Protein AF-A0A662PN21-F1 (afdb_monomer_lite)

pLDDT: mean 79.1, std 18.15, range [32.0, 95.5]

Foldseek 3Di:
DDDPPPPDDDDPVVCVVVDWDEDDPVPDDQKFKWAFADWDFDQDPVRFTWIWTWTQGPNTIYTDIAGPVRVVVQVVQVVLQVDDPPDDSHGWMFIWGFDDDDPDPGTDIHGNYTDPPPPPPDPDDDDDDDDDDDDDDDDDDPPPPDADVLLVQVLVVQVVNQKDWPVRLVVSDPDPVSSVRSVVVCVVVQQKDWDDDPNTIMIGGDD

Radius of gyration: 24.44 Å; chains: 1; bounding box: 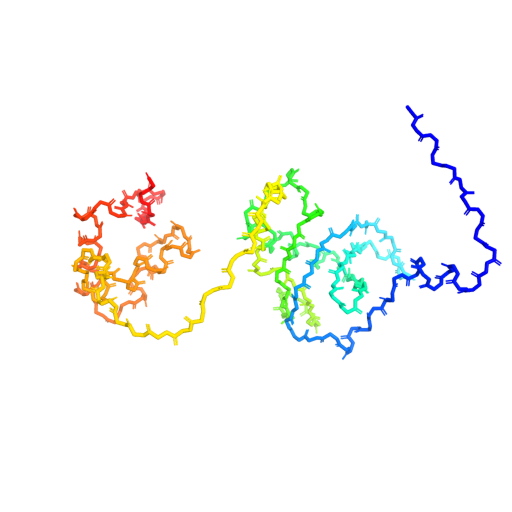59×57×60 Å

Structure (mmCIF, N/CA/C/O backbone):
data_AF-A0A662PN21-F1
#
_entry.id   AF-A0A662PN21-F1
#
loop_
_atom_site.group_PDB
_atom_site.id
_atom_site.type_symbol
_atom_site.label_atom_id
_atom_site.label_alt_id
_atom_site.label_comp_id
_atom_site.label_asym_id
_atom_site.label_entity_id
_atom_site.label_seq_id
_atom_site.pdbx_PDB_ins_code
_atom_site.Cartn_x
_atom_site.Cartn_y
_atom_site.Cartn_z
_atom_site.occupancy
_atom_site.B_iso_or_equiv
_atom_site.auth_seq_id
_atom_site.auth_comp_id
_atom_site.auth_asym_id
_atom_site.auth_atom_id
_atom_site.pdbx_PDB_model_num
ATOM 1 N N . MET A 1 1 ? 28.936 -19.028 -3.405 1.00 36.94 1 MET A N 1
ATOM 2 C CA . MET A 1 1 ? 28.898 -18.040 -4.501 1.00 36.94 1 MET A CA 1
ATOM 3 C C . MET A 1 1 ? 28.380 -18.766 -5.728 1.00 36.94 1 MET A C 1
ATOM 5 O O . MET A 1 1 ? 29.158 -19.467 -6.359 1.00 36.94 1 MET A O 1
ATOM 9 N N . SER A 1 2 ? 27.069 -18.716 -5.979 1.00 38.44 2 SER A N 1
ATOM 10 C CA . SER A 1 2 ? 26.501 -19.278 -7.210 1.00 38.44 2 SER A CA 1
ATOM 11 C C . SER A 1 2 ? 26.680 -18.257 -8.317 1.00 38.44 2 SER A C 1
ATOM 13 O O . SER A 1 2 ? 26.111 -17.171 -8.262 1.00 38.44 2 SER A O 1
ATOM 15 N N . SER A 1 3 ? 27.522 -18.596 -9.285 1.00 45.84 3 SER A N 1
ATOM 16 C CA . SER A 1 3 ? 27.617 -17.886 -10.550 1.00 45.84 3 SER A CA 1
ATOM 17 C C . SER A 1 3 ? 26.362 -18.218 -11.352 1.00 45.84 3 SER A C 1
ATOM 19 O O . SER A 1 3 ? 26.252 -19.322 -11.880 1.00 45.84 3 SER A O 1
ATOM 21 N N . GLU A 1 4 ? 25.400 -17.301 -11.413 1.00 52.38 4 GLU A N 1
ATOM 22 C CA . GLU A 1 4 ? 24.316 -17.399 -12.390 1.00 52.38 4 GLU A CA 1
ATOM 23 C C . GLU A 1 4 ? 2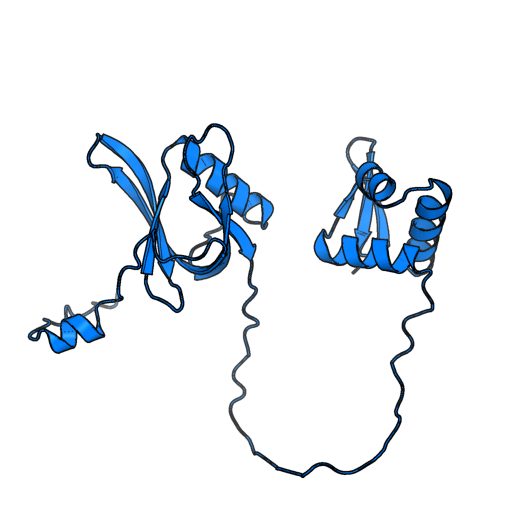4.926 -17.292 -13.790 1.00 52.38 4 GLU A C 1
ATOM 25 O O . GLU A 1 4 ? 25.437 -16.247 -14.206 1.00 52.38 4 GLU A O 1
ATOM 30 N N . GLU A 1 5 ? 24.939 -18.416 -14.502 1.00 53.41 5 GLU A N 1
ATOM 31 C CA . GLU A 1 5 ? 25.336 -18.477 -15.899 1.00 53.41 5 GLU A CA 1
ATOM 32 C C . GLU A 1 5 ? 24.438 -17.542 -16.712 1.00 53.41 5 GLU A C 1
ATOM 34 O O . GLU A 1 5 ? 23.216 -17.691 -16.765 1.00 53.41 5 GLU A O 1
ATOM 39 N N . SER A 1 6 ? 25.049 -16.561 -17.374 1.00 55.34 6 SER A N 1
ATOM 40 C CA . SER A 1 6 ? 24.354 -15.639 -18.269 1.00 55.34 6 SER A CA 1
ATOM 41 C C . SER A 1 6 ? 23.927 -16.407 -19.522 1.00 55.34 6 SER A C 1
ATOM 43 O O . SER A 1 6 ? 24.655 -16.489 -20.515 1.00 55.34 6 SER A O 1
ATOM 45 N N . LYS A 1 7 ? 22.741 -17.022 -19.465 1.00 66.38 7 LYS A N 1
ATOM 46 C CA . LYS A 1 7 ? 22.157 -17.769 -20.580 1.00 66.38 7 LYS A CA 1
ATOM 47 C C . LYS A 1 7 ? 21.897 -16.798 -21.732 1.00 66.38 7 LYS A C 1
ATOM 49 O O . LYS A 1 7 ? 21.072 -15.891 -21.642 1.00 66.38 7 LYS A O 1
ATOM 54 N N . LYS A 1 8 ? 22.657 -16.950 -22.816 1.00 67.12 8 LYS A N 1
ATOM 55 C CA . LYS A 1 8 ? 22.548 -16.102 -24.005 1.00 67.12 8 LYS A CA 1
ATOM 56 C C . LYS A 1 8 ? 21.211 -16.408 -24.685 1.00 67.12 8 LYS A C 1
ATOM 58 O O . LYS A 1 8 ? 21.044 -17.497 -25.217 1.00 67.12 8 LYS A O 1
ATOM 63 N N . VAL A 1 9 ? 20.264 -15.474 -24.632 1.00 62.47 9 VAL A N 1
ATOM 64 C CA . VAL A 1 9 ? 18.951 -15.618 -25.281 1.00 62.47 9 VAL A CA 1
ATOM 65 C C . VAL A 1 9 ? 19.121 -15.406 -26.787 1.00 62.47 9 VAL A C 1
ATOM 67 O O . VAL A 1 9 ? 19.695 -14.395 -27.199 1.00 62.47 9 VAL A O 1
ATOM 70 N N . VAL A 1 10 ? 18.679 -16.362 -27.610 1.00 68.38 10 VAL A N 1
ATOM 71 C CA . VAL A 1 10 ? 18.995 -16.404 -29.055 1.00 68.38 10 VAL A CA 1
ATOM 72 C C . VAL A 1 10 ? 17.759 -16.149 -29.920 1.00 68.38 10 VAL A C 1
ATOM 74 O O . VAL A 1 10 ? 17.898 -15.742 -31.075 1.00 68.38 10 VAL A O 1
ATOM 77 N N . SER A 1 11 ? 16.543 -16.314 -29.385 1.00 75.88 11 SER A N 1
ATOM 78 C CA . SER A 1 11 ? 15.313 -16.177 -30.177 1.00 75.88 11 SER A CA 1
ATOM 79 C C . SER A 1 11 ? 14.262 -15.231 -29.583 1.00 75.88 11 SER A C 1
ATOM 81 O O . SER A 1 11 ? 14.138 -15.049 -28.375 1.00 75.88 11 SER A O 1
ATOM 83 N N . LEU A 1 12 ? 13.428 -14.657 -30.461 1.00 72.38 12 LEU A N 1
ATOM 84 C CA . LEU A 1 12 ? 12.275 -13.834 -30.065 1.00 72.38 12 LEU A CA 1
ATOM 85 C C . LEU A 1 12 ? 11.204 -14.624 -29.296 1.00 72.38 12 LEU A C 1
ATOM 87 O O . LEU A 1 12 ? 10.399 -14.014 -28.599 1.00 72.38 12 LEU A O 1
ATOM 91 N N . LYS A 1 13 ? 11.161 -15.954 -29.445 1.00 70.62 13 LYS A N 1
ATOM 92 C CA . LYS A 1 13 ? 10.241 -16.818 -28.692 1.00 70.62 13 LYS A CA 1
ATOM 93 C C . LYS A 1 13 ? 10.693 -16.945 -27.240 1.00 70.62 13 LYS A C 1
ATOM 95 O O . LYS A 1 13 ? 9.909 -16.637 -26.357 1.00 70.62 13 LYS A O 1
ATOM 100 N N . GLU A 1 14 ? 11.975 -17.229 -27.017 1.00 69.12 14 GLU A N 1
ATOM 101 C CA . GLU A 1 14 ? 12.572 -17.244 -25.673 1.00 69.12 14 GLU A CA 1
ATOM 102 C C . GLU A 1 14 ? 12.434 -15.877 -24.984 1.00 69.12 14 GLU A C 1
ATOM 104 O O . GLU A 1 14 ? 12.093 -15.803 -23.811 1.00 69.12 14 GLU A O 1
ATOM 109 N N . LEU A 1 15 ? 12.607 -14.769 -25.717 1.00 68.94 15 LEU A N 1
ATOM 110 C CA . LEU A 1 15 ? 12.383 -13.425 -25.165 1.00 68.94 15 LEU A CA 1
ATOM 111 C C . LEU A 1 15 ? 10.920 -13.149 -24.796 1.00 68.94 15 LEU A C 1
ATOM 113 O O . LEU A 1 15 ? 10.674 -12.358 -23.891 1.00 68.94 15 LEU A O 1
ATOM 117 N N . LYS A 1 16 ? 9.952 -13.758 -25.490 1.00 63.50 16 LYS A N 1
ATOM 118 C CA . LYS A 1 16 ? 8.524 -13.649 -25.150 1.00 63.50 16 LYS A CA 1
ATOM 119 C C . LYS A 1 16 ? 8.137 -14.539 -23.975 1.00 63.50 16 LYS A C 1
ATOM 121 O O . LYS A 1 16 ? 7.254 -14.159 -23.223 1.00 63.50 16 LYS A O 1
ATOM 126 N N . GLU A 1 17 ? 8.787 -15.687 -23.831 1.00 62.19 17 GLU A N 1
ATOM 127 C CA . GLU A 1 17 ? 8.602 -16.591 -22.692 1.00 62.19 17 GLU A CA 1
ATOM 128 C C . GLU A 1 17 ? 9.234 -16.022 -21.412 1.00 62.19 17 GLU A C 1
ATOM 130 O O . GLU A 1 17 ? 8.677 -16.182 -20.334 1.00 62.19 17 GLU A O 1
ATOM 135 N N . ILE A 1 18 ? 10.352 -15.295 -21.528 1.00 65.38 18 ILE A N 1
ATOM 136 C CA . ILE A 1 18 ? 11.003 -14.588 -20.408 1.00 65.38 18 ILE A CA 1
ATOM 137 C C . ILE A 1 18 ? 10.341 -13.225 -20.135 1.00 65.38 18 ILE A C 1
ATOM 139 O O . ILE A 1 18 ? 10.349 -12.716 -19.014 1.00 65.38 18 ILE A O 1
ATOM 143 N N . GLY A 1 19 ? 9.818 -12.580 -21.176 1.00 61.59 19 GLY A N 1
ATOM 144 C CA . GLY A 1 19 ? 9.303 -11.220 -21.112 1.00 61.59 19 GLY A CA 1
ATOM 145 C C . GLY A 1 19 ? 7.938 -11.147 -20.443 1.00 61.59 19 GLY A C 1
ATOM 146 O O . GLY A 1 19 ? 6.920 -11.362 -21.094 1.00 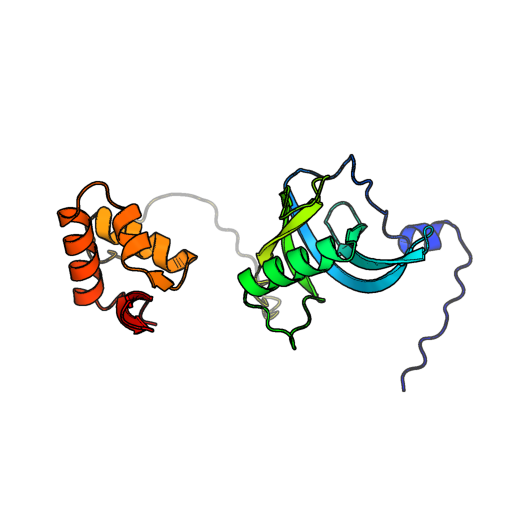61.59 19 GLY A O 1
ATOM 147 N N . VAL A 1 20 ? 7.901 -10.743 -19.173 1.00 67.88 20 VAL A N 1
ATOM 148 C CA . VAL A 1 20 ? 6.639 -10.433 -18.489 1.00 67.88 20 VAL A CA 1
ATOM 149 C C . VAL A 1 20 ? 6.012 -9.186 -19.134 1.00 67.88 20 VAL A C 1
ATOM 151 O O . VAL A 1 20 ? 6.663 -8.133 -19.188 1.00 67.88 20 VAL A O 1
ATOM 154 N N . PRO A 1 21 ? 4.768 -9.260 -19.647 1.00 73.31 21 PRO A N 1
ATOM 155 C CA . PRO A 1 21 ? 4.127 -8.117 -20.280 1.00 73.31 21 PRO A CA 1
ATOM 156 C C . PRO A 1 21 ? 3.942 -6.992 -19.260 1.00 73.31 21 PRO A C 1
ATOM 158 O O . PRO A 1 21 ? 3.385 -7.193 -18.184 1.00 73.31 21 PRO A O 1
ATOM 161 N N . VAL A 1 22 ? 4.408 -5.788 -19.599 1.00 79.69 22 VAL A N 1
ATOM 162 C CA . VAL A 1 22 ? 4.186 -4.602 -18.766 1.00 79.69 22 VAL A CA 1
ATOM 163 C C . VAL A 1 22 ? 2.783 -4.071 -19.037 1.00 79.69 22 VAL A C 1
ATOM 165 O O . VAL A 1 22 ? 2.471 -3.657 -20.156 1.00 79.69 22 VAL A O 1
ATOM 168 N N . VAL A 1 23 ? 1.943 -4.065 -18.007 1.00 81.38 23 VAL A N 1
ATOM 169 C CA . VAL A 1 23 ? 0.550 -3.629 -18.104 1.00 81.38 23 VAL A CA 1
ATOM 170 C C . VAL A 1 23 ? 0.488 -2.106 -18.156 1.00 81.38 23 VAL A C 1
ATOM 172 O O . VAL A 1 23 ? 1.116 -1.398 -17.362 1.00 81.38 23 VAL A O 1
ATOM 175 N N . SER A 1 24 ? -0.298 -1.578 -19.097 1.00 77.25 24 SER A N 1
ATOM 176 C CA . SER A 1 24 ? -0.557 -0.143 -19.163 1.00 77.25 24 SER A CA 1
ATOM 177 C C . SER A 1 24 ? -1.401 0.305 -17.973 1.00 77.25 24 SER A C 1
ATOM 179 O O . SER A 1 24 ? -2.390 -0.315 -17.598 1.00 77.25 24 SER A O 1
ATOM 181 N N . VAL A 1 25 ? -1.090 1.481 -17.438 1.00 74.00 25 VAL A N 1
ATOM 182 C CA . VAL A 1 25 ? -1.856 2.098 -16.347 1.00 74.00 25 VAL A CA 1
ATOM 183 C C . VAL A 1 25 ? -3.328 2.346 -16.727 1.00 74.00 25 VAL A C 1
ATOM 185 O O . VAL A 1 25 ? -4.180 2.457 -15.853 1.00 74.00 25 VAL A O 1
ATOM 188 N N . SER A 1 26 ? -3.639 2.452 -18.023 1.00 73.81 26 SER A N 1
ATOM 189 C CA . SER A 1 26 ? -5.004 2.659 -18.529 1.00 73.81 26 SER A CA 1
ATOM 190 C C . SER A 1 26 ? -5.876 1.405 -18.509 1.00 73.81 26 SER A C 1
ATOM 192 O O . SER A 1 26 ? -7.092 1.532 -18.584 1.00 73.81 26 SER A O 1
ATOM 194 N N . THR A 1 27 ? -5.265 0.222 -18.468 1.00 78.31 27 THR A N 1
ATOM 195 C CA . THR A 1 27 ? -5.963 -1.072 -18.495 1.00 78.31 27 THR A CA 1
ATOM 196 C C . THR A 1 27 ? -6.083 -1.693 -17.109 1.00 78.31 27 THR A C 1
ATOM 198 O O . THR A 1 27 ? -6.692 -2.743 -16.975 1.00 78.31 27 THR A O 1
ATOM 201 N N . LEU A 1 28 ? -5.484 -1.068 -16.091 1.00 82.75 28 LEU A N 1
ATOM 202 C CA . LEU A 1 28 ? -5.605 -1.504 -14.707 1.00 82.75 28 LEU A CA 1
ATOM 203 C C . LEU A 1 28 ? -6.917 -1.023 -14.106 1.00 82.75 28 LEU A C 1
ATOM 205 O O . LEU A 1 28 ? -7.247 0.168 -14.172 1.00 82.75 28 LEU A O 1
ATOM 209 N N . ASP A 1 29 ? -7.597 -1.949 -13.447 1.00 86.44 29 ASP A N 1
ATOM 210 C CA . ASP A 1 29 ? -8.776 -1.669 -12.648 1.00 86.44 29 ASP A CA 1
ATOM 211 C C . ASP A 1 29 ? -8.464 -0.687 -11.510 1.00 86.44 29 ASP A C 1
ATOM 213 O O . ASP A 1 29 ? -7.319 -0.502 -11.073 1.00 86.44 29 ASP A O 1
ATOM 217 N N . SER A 1 30 ? -9.506 -0.033 -10.994 1.00 89.94 30 SER A N 1
ATOM 218 C CA . SER A 1 30 ? -9.378 0.839 -9.821 1.00 89.94 30 SER A CA 1
ATOM 219 C C . SER A 1 30 ? -8.885 0.085 -8.588 1.00 89.94 30 SER A C 1
ATOM 221 O O . SER A 1 30 ? -8.288 0.698 -7.703 1.00 89.94 30 SER A O 1
ATOM 223 N N . GLU A 1 31 ? -9.118 -1.225 -8.537 1.00 93.94 31 GLU A N 1
ATOM 224 C CA . GLU A 1 31 ? -8.609 -2.132 -7.518 1.00 93.94 31 GLU A CA 1
ATOM 225 C C . GLU A 1 31 ? -8.019 -3.373 -8.179 1.00 93.94 31 GLU A C 1
ATOM 227 O O . GLU A 1 31 ? -8.612 -3.894 -9.114 1.00 93.94 31 GLU A O 1
ATOM 232 N N . PHE A 1 32 ? -6.879 -3.855 -7.693 1.00 93.44 32 PHE A N 1
ATOM 233 C CA . PHE A 1 32 ? -6.294 -5.113 -8.157 1.00 93.44 32 PHE A CA 1
ATOM 234 C C . PHE A 1 32 ? -5.458 -5.761 -7.054 1.00 93.44 32 PHE A C 1
ATOM 236 O O . PHE A 1 32 ? -5.076 -5.097 -6.093 1.00 93.44 32 PHE A O 1
ATOM 243 N N . TYR A 1 33 ? -5.154 -7.046 -7.201 1.00 94.19 33 TYR A N 1
ATOM 244 C CA . TYR A 1 33 ? -4.227 -7.760 -6.327 1.00 94.19 33 TYR A CA 1
ATOM 245 C C . TYR A 1 33 ? -2.868 -7.880 -7.004 1.00 94.19 33 TYR A C 1
ATOM 247 O O . TYR A 1 33 ? -2.796 -8.129 -8.210 1.00 94.19 33 TYR A O 1
ATOM 255 N N . GLY A 1 34 ? -1.799 -7.672 -6.244 1.00 94.06 34 GLY A N 1
ATOM 256 C CA . GLY A 1 34 ? -0.461 -7.823 -6.789 1.00 94.06 34 GLY A CA 1
ATOM 257 C C . GLY A 1 34 ? 0.641 -7.835 -5.748 1.00 94.06 34 GLY A C 1
ATOM 258 O O . GLY A 1 34 ? 0.528 -7.210 -4.687 1.00 94.06 34 GLY A O 1
ATOM 259 N N . THR A 1 35 ? 1.714 -8.526 -6.102 1.00 94.38 35 THR A N 1
ATOM 260 C CA . THR A 1 35 ? 2.875 -8.803 -5.258 1.00 94.38 35 THR A CA 1
ATOM 261 C C . THR A 1 35 ? 3.996 -7.839 -5.592 1.00 94.38 35 THR A C 1
ATOM 263 O O . THR A 1 35 ? 4.311 -7.630 -6.765 1.00 94.38 35 THR A O 1
ATOM 266 N N . ILE A 1 36 ? 4.607 -7.217 -4.585 1.00 94.69 36 ILE A N 1
ATOM 267 C CA . ILE A 1 36 ? 5.769 -6.354 -4.825 1.00 94.69 36 ILE A CA 1
ATOM 268 C C . ILE A 1 36 ? 6.975 -7.243 -5.106 1.00 94.69 36 ILE A C 1
ATOM 270 O O . ILE A 1 36 ? 7.456 -7.929 -4.213 1.00 94.69 36 ILE A O 1
ATOM 274 N N . THR A 1 37 ? 7.492 -7.207 -6.329 1.00 92.88 37 THR A N 1
ATOM 275 C CA . THR A 1 37 ? 8.648 -8.025 -6.727 1.00 92.88 37 THR A CA 1
ATOM 276 C C . THR A 1 37 ? 9.968 -7.282 -6.596 1.00 92.88 37 THR A C 1
ATOM 278 O O . THR A 1 37 ? 11.002 -7.898 -6.368 1.00 92.88 37 THR A O 1
ATOM 281 N N . ASP A 1 38 ? 9.949 -5.955 -6.727 1.00 93.25 38 ASP A N 1
ATOM 282 C CA . ASP A 1 38 ? 11.153 -5.127 -6.663 1.00 93.25 38 ASP A CA 1
ATOM 283 C C . ASP A 1 38 ? 10.811 -3.667 -6.337 1.00 93.25 38 ASP A C 1
ATOM 285 O O . ASP A 1 38 ? 9.731 -3.155 -6.666 1.00 93.25 38 ASP A O 1
ATOM 289 N N . MET A 1 39 ? 11.758 -2.976 -5.707 1.00 93.81 39 MET A N 1
ATOM 290 C CA . MET A 1 39 ? 11.661 -1.572 -5.330 1.00 93.81 39 MET A CA 1
ATOM 291 C C . MET A 1 39 ? 12.997 -0.867 -5.550 1.00 93.81 39 MET A C 1
ATOM 293 O O . MET A 1 39 ? 13.967 -1.092 -4.833 1.00 93.81 39 MET A O 1
ATOM 297 N N . GLU A 1 40 ? 13.026 0.075 -6.490 1.00 93.81 40 GLU A N 1
ATOM 298 C CA . GLU A 1 40 ? 14.249 0.785 -6.862 1.00 93.81 40 GLU A CA 1
ATOM 299 C C . GLU A 1 40 ? 14.077 2.301 -6.721 1.00 93.81 40 GLU A C 1
ATOM 301 O O . GLU A 1 40 ? 13.151 2.907 -7.272 1.00 93.81 40 GLU A O 1
ATOM 306 N N . VAL A 1 41 ? 15.009 2.956 -6.026 1.00 92.94 41 VAL A N 1
ATOM 307 C CA . VAL A 1 41 ? 15.108 4.420 -6.031 1.00 92.94 41 VAL A CA 1
ATOM 308 C C . VAL A 1 41 ? 16.089 4.849 -7.109 1.00 92.94 41 VAL A C 1
ATOM 310 O O . VAL A 1 41 ? 17.293 4.652 -6.981 1.00 92.94 41 VAL A O 1
ATOM 313 N N . ARG A 1 42 ? 15.584 5.538 -8.132 1.00 92.38 42 ARG A N 1
ATOM 314 C CA . ARG A 1 42 ? 16.408 6.087 -9.217 1.00 92.38 42 ARG A CA 1
ATOM 315 C C . ARG A 1 42 ? 16.016 7.515 -9.557 1.00 92.38 42 ARG A C 1
ATOM 317 O O . ARG A 1 42 ? 14.969 8.027 -9.147 1.00 92.38 42 ARG A O 1
ATOM 324 N N . VAL A 1 43 ? 16.884 8.181 -10.303 1.00 89.50 43 VAL A N 1
ATOM 325 C CA . VAL A 1 43 ? 16.615 9.518 -10.830 1.00 89.50 43 VAL A CA 1
ATOM 326 C C . VAL A 1 43 ? 15.756 9.373 -12.081 1.00 89.50 43 VAL A C 1
ATOM 328 O O . VAL A 1 43 ? 16.072 8.600 -12.983 1.00 89.50 43 VAL A O 1
ATOM 331 N N . ASP A 1 44 ? 14.626 10.072 -12.119 1.00 87.25 44 ASP A N 1
ATOM 332 C CA . ASP A 1 44 ? 13.775 10.089 -13.299 1.00 87.25 44 ASP A CA 1
ATOM 333 C C . ASP A 1 44 ? 14.385 10.934 -14.431 1.00 87.25 44 ASP A C 1
ATOM 335 O O . ASP A 1 44 ? 15.358 11.664 -14.255 1.00 87.25 44 ASP A O 1
ATOM 339 N N . LYS A 1 45 ? 13.759 10.891 -15.610 1.00 85.25 45 LYS A N 1
ATOM 340 C CA . LYS A 1 45 ? 14.183 11.680 -16.779 1.00 85.25 45 LYS A CA 1
ATOM 341 C C . LYS A 1 45 ? 14.174 13.207 -16.578 1.00 85.25 45 LYS A C 1
ATOM 343 O O . LYS A 1 45 ? 14.631 13.928 -17.454 1.00 85.25 45 LYS A O 1
ATOM 348 N N . TYR A 1 46 ? 13.614 13.695 -15.473 1.00 86.12 46 TYR A N 1
ATOM 349 C CA . TYR A 1 46 ? 13.530 15.108 -15.112 1.00 86.12 46 TYR A CA 1
ATOM 350 C C . TYR A 1 46 ? 14.463 15.466 -13.941 1.00 86.12 46 TYR A C 1
ATOM 352 O O . TYR A 1 46 ? 14.349 16.559 -13.392 1.00 86.12 46 TYR A O 1
ATOM 360 N N . GLY A 1 47 ? 15.360 14.561 -13.530 1.00 88.81 47 GLY A N 1
ATOM 361 C CA . GLY A 1 47 ? 16.308 14.801 -12.439 1.00 88.81 47 GLY A CA 1
ATOM 362 C C . GLY A 1 47 ? 15.736 14.594 -11.032 1.00 88.81 47 GLY A C 1
ATOM 363 O O . GLY A 1 47 ? 16.426 14.851 -10.047 1.00 88.81 47 GLY A O 1
ATOM 364 N N . ASN A 1 48 ? 14.498 14.112 -10.893 1.00 87.31 48 ASN A N 1
ATOM 365 C CA . ASN A 1 48 ? 13.884 13.896 -9.585 1.00 87.31 48 ASN A CA 1
ATOM 366 C C . ASN A 1 48 ? 14.160 12.482 -9.080 1.00 87.31 48 ASN A C 1
ATOM 368 O O . ASN A 1 48 ? 13.881 11.503 -9.773 1.00 87.31 48 ASN A O 1
ATOM 372 N N . ARG A 1 49 ? 14.610 12.360 -7.826 1.00 91.12 49 ARG A N 1
ATOM 373 C CA . ARG A 1 49 ? 14.632 11.065 -7.133 1.00 91.12 49 ARG A CA 1
ATOM 374 C C . ARG A 1 49 ? 13.201 10.561 -6.958 1.00 91.12 49 ARG A C 1
ATOM 376 O O . ARG A 1 49 ? 12.357 11.249 -6.375 1.00 91.12 49 ARG A O 1
ATOM 383 N N . ALA A 1 50 ? 12.942 9.368 -7.474 1.00 93.06 50 ALA A N 1
ATOM 384 C CA . ALA A 1 50 ? 11.652 8.708 -7.403 1.00 93.06 50 ALA A CA 1
ATOM 385 C C . ALA A 1 50 ? 11.845 7.223 -7.098 1.00 93.06 50 ALA A C 1
ATOM 387 O O . ALA A 1 50 ? 12.818 6.606 -7.529 1.00 93.06 50 ALA A O 1
ATOM 388 N N . LEU A 1 51 ? 10.892 6.669 -6.362 1.00 94.69 51 LEU A N 1
ATOM 389 C CA . LEU A 1 51 ? 10.790 5.242 -6.115 1.00 94.69 51 LEU A CA 1
ATOM 390 C C . LEU A 1 51 ? 9.993 4.610 -7.254 1.00 94.69 51 LEU A C 1
ATOM 392 O O . LEU A 1 51 ? 8.954 5.138 -7.659 1.00 94.69 51 LEU A O 1
ATOM 396 N N . PHE A 1 52 ? 10.484 3.496 -7.766 1.00 94.19 52 PHE A N 1
ATOM 397 C CA . PHE A 1 52 ? 9.817 2.663 -8.748 1.00 94.19 52 PHE A CA 1
ATOM 398 C C . PHE A 1 52 ? 9.525 1.330 -8.080 1.00 94.19 52 PHE A C 1
ATOM 400 O O . PHE A 1 52 ? 10.444 0.620 -7.692 1.00 94.19 52 PHE A O 1
ATOM 407 N N . VAL A 1 53 ? 8.243 1.030 -7.927 1.00 95.50 53 VAL A N 1
ATOM 408 C CA . VAL A 1 53 ? 7.756 -0.221 -7.353 1.00 95.50 53 VAL A CA 1
ATOM 409 C C . VAL A 1 53 ? 7.301 -1.096 -8.508 1.00 95.50 53 VAL A C 1
ATOM 411 O O . VAL A 1 53 ? 6.499 -0.651 -9.338 1.00 95.50 53 VAL A O 1
ATOM 414 N N . ARG A 1 54 ? 7.841 -2.307 -8.589 1.00 94.44 54 ARG A N 1
ATOM 415 C CA . ARG A 1 54 ? 7.401 -3.334 -9.528 1.00 94.44 54 ARG A CA 1
ATOM 416 C C . ARG A 1 54 ? 6.415 -4.242 -8.816 1.00 94.44 54 ARG A C 1
ATOM 418 O O . ARG A 1 54 ? 6.706 -4.746 -7.736 1.00 94.44 54 ARG A O 1
ATOM 425 N N . ILE A 1 55 ? 5.243 -4.389 -9.412 1.00 94.69 55 ILE A N 1
ATOM 426 C CA . ILE A 1 55 ? 4.123 -5.124 -8.845 1.00 94.69 55 ILE A CA 1
ATOM 427 C C . ILE A 1 55 ? 3.708 -6.161 -9.874 1.00 94.69 55 ILE A C 1
ATOM 429 O O . ILE A 1 55 ? 3.295 -5.809 -10.979 1.00 94.69 55 ILE A O 1
ATOM 433 N N . GLU A 1 56 ? 3.852 -7.428 -9.536 1.00 92.94 56 GLU A N 1
ATOM 434 C CA . GLU A 1 56 ? 3.363 -8.524 -10.356 1.00 92.94 56 GLU A CA 1
ATOM 435 C C . GLU A 1 56 ? 1.871 -8.727 -10.106 1.00 92.94 56 GLU A C 1
ATOM 437 O O . GLU A 1 56 ? 1.399 -8.674 -8.973 1.00 92.94 56 GLU A O 1
ATOM 442 N N . THR A 1 57 ? 1.112 -8.884 -11.184 1.00 91.00 57 THR A N 1
ATOM 443 C CA . THR A 1 57 ? -0.337 -9.100 -11.158 1.00 91.00 57 THR A CA 1
ATOM 444 C C . THR A 1 57 ? -0.677 -10.244 -12.104 1.00 91.00 57 THR A C 1
ATOM 446 O O . THR A 1 57 ? 0.117 -10.581 -12.982 1.00 91.00 57 THR A O 1
ATOM 449 N N . THR A 1 58 ? -1.894 -10.780 -12.014 1.00 86.06 58 THR A N 1
ATOM 450 C CA . THR A 1 58 ? -2.392 -11.809 -12.948 1.00 86.06 58 THR A CA 1
ATOM 451 C C . THR A 1 58 ? -2.356 -11.369 -14.415 1.00 86.06 58 THR A C 1
ATOM 453 O O . THR A 1 58 ? -2.233 -12.196 -15.312 1.00 86.06 58 THR A O 1
ATOM 456 N N . ASN A 1 59 ? -2.432 -10.060 -14.665 1.00 84.06 59 ASN A N 1
ATOM 457 C CA . ASN A 1 59 ? -2.431 -9.479 -16.006 1.00 84.06 59 ASN A CA 1
ATOM 458 C C . ASN A 1 59 ? -1.024 -9.103 -16.505 1.00 84.06 59 ASN A C 1
ATOM 460 O O . ASN A 1 59 ? -0.883 -8.662 -17.647 1.00 84.06 59 ASN A O 1
ATOM 464 N N . GLY A 1 60 ? 0.007 -9.247 -15.664 1.00 86.44 60 GLY A N 1
ATOM 465 C CA . GLY A 1 60 ? 1.394 -8.896 -15.965 1.00 86.44 60 GLY A CA 1
ATOM 466 C C . GLY A 1 60 ? 2.011 -7.923 -14.959 1.00 86.44 60 GLY A C 1
ATOM 467 O O . GLY A 1 60 ? 1.510 -7.716 -13.852 1.00 86.44 60 GLY A O 1
ATOM 468 N N . LEU A 1 61 ? 3.118 -7.299 -15.355 1.00 90.38 61 LEU A N 1
ATOM 469 C CA . LEU A 1 61 ? 3.914 -6.438 -14.487 1.00 90.38 61 LEU A CA 1
ATOM 470 C C . LEU A 1 61 ? 3.426 -4.987 -14.529 1.00 90.38 61 LEU A C 1
ATOM 472 O O . LEU A 1 61 ? 3.393 -4.345 -15.579 1.00 90.38 61 LEU A O 1
ATOM 476 N N . VAL A 1 62 ? 3.141 -4.424 -13.365 1.00 92.19 62 VAL A N 1
ATOM 477 C CA . VAL A 1 62 ? 2.831 -3.009 -13.178 1.00 92.19 62 VAL A CA 1
ATOM 478 C C . VAL A 1 62 ? 4.049 -2.313 -12.588 1.00 92.19 62 VAL A C 1
ATOM 480 O O . VAL A 1 62 ? 4.561 -2.704 -11.545 1.00 92.19 62 VAL A O 1
ATOM 483 N N . VAL A 1 63 ? 4.506 -1.234 -13.225 1.00 92.31 63 VAL A N 1
ATOM 484 C CA . VAL A 1 63 ? 5.580 -0.396 -12.671 1.00 92.31 63 VAL A CA 1
ATOM 485 C C . VAL A 1 63 ? 5.001 0.931 -12.212 1.00 92.31 63 VAL A C 1
ATOM 487 O O . VAL A 1 63 ? 4.597 1.774 -13.021 1.00 92.31 63 VAL A O 1
ATOM 490 N N . GLN A 1 64 ? 4.994 1.146 -10.901 1.00 92.19 64 GLN A N 1
ATOM 491 C CA . GLN A 1 64 ? 4.453 2.349 -10.296 1.00 92.19 64 GLN A CA 1
ATOM 492 C C . GLN A 1 64 ? 5.553 3.283 -9.803 1.00 92.19 64 GLN A C 1
ATOM 494 O O . GLN A 1 64 ? 6.415 2.927 -9.009 1.00 92.19 64 GLN A O 1
ATOM 499 N N . LYS A 1 65 ? 5.498 4.530 -10.271 1.00 92.50 65 LYS A N 1
ATOM 500 C CA . LYS A 1 65 ? 6.425 5.588 -9.866 1.00 92.50 65 LYS A CA 1
ATOM 501 C C . LYS A 1 65 ? 5.841 6.423 -8.729 1.00 92.50 65 LYS A C 1
ATOM 503 O O . LYS A 1 65 ? 4.777 7.023 -8.902 1.00 92.50 65 LYS A O 1
ATOM 508 N N . PHE A 1 66 ? 6.598 6.602 -7.655 1.00 91.38 66 PHE A N 1
ATOM 509 C CA . PHE A 1 66 ? 6.310 7.524 -6.560 1.00 91.38 66 PHE A CA 1
ATOM 510 C C . PHE A 1 66 ? 7.360 8.640 -6.501 1.00 91.38 66 PHE A C 1
ATOM 512 O O . PHE A 1 66 ? 8.561 8.396 -6.424 1.00 91.38 66 PHE A O 1
ATOM 519 N N . THR A 1 67 ? 6.911 9.896 -6.559 1.00 90.06 67 THR A N 1
ATOM 520 C CA . THR A 1 67 ? 7.770 11.073 -6.319 1.00 90.06 67 THR A CA 1
ATOM 521 C C . THR A 1 67 ? 8.051 11.230 -4.824 1.00 90.06 67 THR A C 1
ATOM 523 O O . THR A 1 67 ? 7.476 10.506 -4.025 1.00 90.06 67 THR A O 1
ATOM 526 N N . LYS A 1 68 ? 8.868 12.203 -4.403 1.00 88.62 68 LYS A N 1
ATOM 527 C CA . LYS A 1 68 ? 9.194 12.428 -2.979 1.00 88.62 68 LYS A CA 1
ATOM 528 C C . LYS A 1 68 ? 7.969 12.439 -2.045 1.00 88.62 68 LYS A C 1
ATOM 530 O O . LYS A 1 68 ? 7.958 11.731 -1.048 1.00 88.62 68 LYS A O 1
ATOM 535 N N . THR A 1 69 ? 6.920 13.192 -2.384 1.00 87.25 69 THR A N 1
ATOM 536 C CA . THR A 1 69 ? 5.652 13.186 -1.625 1.00 87.25 69 THR A CA 1
ATOM 537 C C . THR A 1 69 ? 4.914 11.853 -1.761 1.00 87.25 69 THR A C 1
ATOM 539 O O . THR A 1 69 ? 4.305 11.385 -0.810 1.00 87.25 69 THR A O 1
ATOM 542 N N . GLY A 1 70 ? 5.010 11.229 -2.937 1.00 89.69 70 GLY A N 1
ATOM 543 C CA . GLY A 1 70 ? 4.533 9.876 -3.218 1.00 89.69 70 GLY A CA 1
ATOM 544 C C . GLY A 1 70 ? 5.068 8.823 -2.258 1.00 89.69 70 GLY A C 1
ATOM 545 O O . GLY A 1 70 ? 4.294 8.050 -1.710 1.00 89.69 70 GLY A O 1
ATOM 546 N N . ILE A 1 71 ? 6.384 8.831 -2.059 1.00 92.00 71 ILE A N 1
ATOM 547 C CA . ILE A 1 71 ? 7.111 7.868 -1.229 1.00 92.00 71 ILE A CA 1
ATOM 548 C C . ILE A 1 71 ? 6.617 7.942 0.212 1.00 92.00 71 ILE A C 1
ATOM 550 O O . ILE A 1 71 ? 6.333 6.916 0.811 1.00 92.00 71 ILE A O 1
ATOM 554 N N . TRP A 1 72 ? 6.451 9.154 0.740 1.00 91.25 72 TRP A N 1
ATOM 555 C CA . TRP A 1 72 ? 5.968 9.355 2.103 1.00 91.25 72 TRP A CA 1
ATOM 556 C C . TRP A 1 72 ? 4.560 8.787 2.326 1.00 91.25 72 TRP A C 1
ATOM 558 O O . TRP A 1 72 ? 4.303 8.120 3.321 1.00 91.25 72 TRP A O 1
ATOM 568 N N . GLU A 1 73 ? 3.640 9.021 1.388 1.00 93.06 73 GLU A N 1
ATOM 569 C CA . GLU A 1 73 ? 2.278 8.479 1.483 1.00 93.06 73 GLU A CA 1
ATOM 570 C C . GLU A 1 73 ? 2.235 6.961 1.270 1.00 93.06 73 GLU A C 1
ATOM 572 O O . GLU A 1 73 ? 1.384 6.289 1.848 1.00 93.06 73 GLU A O 1
ATOM 577 N N . PHE A 1 74 ? 3.148 6.425 0.456 1.00 93.81 74 PHE A N 1
ATOM 578 C CA . PHE A 1 74 ? 3.302 4.987 0.252 1.00 93.81 74 PHE A CA 1
ATOM 579 C C . PHE A 1 74 ? 3.827 4.297 1.515 1.00 93.81 74 PHE A C 1
ATOM 581 O O . PHE A 1 74 ? 3.225 3.330 1.966 1.00 93.81 74 PHE A O 1
ATOM 588 N N . MET A 1 75 ? 4.862 4.856 2.146 1.00 94.56 75 MET A N 1
ATOM 589 C CA . MET A 1 75 ? 5.386 4.395 3.435 1.00 94.56 75 MET A CA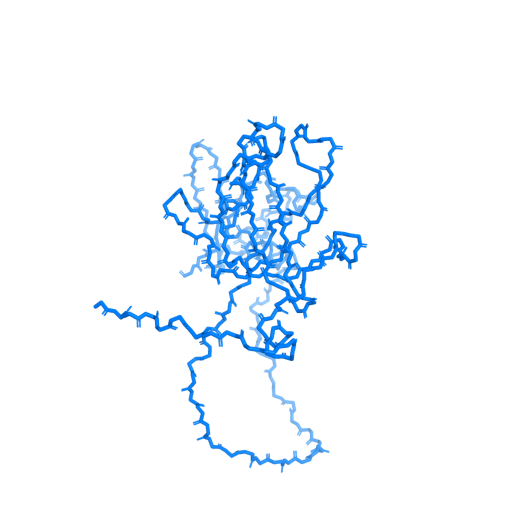 1
ATOM 590 C C . MET A 1 75 ? 4.288 4.377 4.505 1.00 94.56 75 MET A C 1
ATOM 592 O O . MET A 1 75 ? 4.050 3.348 5.122 1.00 94.56 75 MET A O 1
ATOM 596 N N . LYS A 1 76 ? 3.515 5.464 4.635 1.00 93.88 76 LYS A N 1
ATOM 597 C CA . LYS A 1 76 ? 2.362 5.508 5.550 1.00 93.88 76 LYS A CA 1
ATOM 598 C C . LYS A 1 76 ? 1.294 4.460 5.255 1.00 93.88 76 LYS A C 1
ATOM 600 O O . LYS A 1 76 ? 0.593 4.036 6.167 1.00 93.88 76 LYS A O 1
ATOM 605 N N . ALA A 1 77 ? 1.094 4.105 3.986 1.00 93.88 77 ALA A N 1
ATOM 606 C CA . ALA A 1 77 ? 0.156 3.049 3.626 1.00 93.88 77 ALA A CA 1
ATOM 607 C C . ALA A 1 77 ? 0.666 1.681 4.105 1.00 93.88 77 ALA A C 1
ATOM 609 O O . ALA A 1 77 ? -0.120 0.914 4.643 1.00 93.88 77 ALA A O 1
ATOM 610 N N . LEU A 1 78 ? 1.968 1.413 3.991 1.00 95.12 78 LEU A N 1
ATOM 611 C CA . LEU A 1 78 ? 2.583 0.192 4.520 1.00 95.12 78 LEU A CA 1
ATOM 612 C C . LEU A 1 78 ? 2.558 0.146 6.057 1.00 95.12 78 LEU A C 1
ATOM 614 O O . LEU A 1 78 ? 2.178 -0.874 6.624 1.00 95.12 78 LEU A O 1
ATOM 618 N N . GLU A 1 79 ? 2.845 1.261 6.736 1.00 94.12 79 GLU A N 1
ATOM 619 C CA . GLU A 1 79 ? 2.737 1.369 8.204 1.00 94.12 79 GLU A CA 1
ATOM 620 C C . GLU A 1 79 ? 1.319 1.066 8.706 1.00 94.12 79 GLU A C 1
ATOM 622 O O . GLU A 1 79 ? 1.129 0.414 9.732 1.00 94.12 79 GLU A O 1
ATOM 627 N N . GLN A 1 80 ? 0.297 1.509 7.965 1.00 93.56 80 GLN A N 1
ATOM 628 C CA . GLN A 1 80 ? -1.107 1.200 8.264 1.00 93.56 80 GLN A CA 1
ATOM 629 C C . GLN A 1 80 ? -1.423 -0.296 8.145 1.00 93.56 80 GLN A C 1
ATOM 631 O O . GLN A 1 80 ? -2.362 -0.760 8.790 1.00 93.56 80 GLN A O 1
ATOM 636 N N . LEU A 1 81 ? -0.647 -1.031 7.348 1.00 92.88 81 LEU A N 1
ATOM 637 C CA . LEU A 1 81 ? -0.742 -2.480 7.180 1.00 92.88 81 LEU A CA 1
ATOM 638 C C . LEU A 1 81 ? 0.164 -3.254 8.144 1.00 92.88 81 LEU A C 1
ATOM 640 O O . LEU A 1 81 ? 0.202 -4.477 8.085 1.00 92.88 81 LEU A O 1
ATOM 644 N N . GLY A 1 82 ? 0.854 -2.558 9.052 1.00 92.06 82 GLY A N 1
ATOM 645 C CA . GLY A 1 82 ? 1.667 -3.171 10.100 1.00 92.06 82 GLY A CA 1
ATOM 646 C C . GLY A 1 82 ? 3.154 -3.307 9.781 1.00 92.06 82 GLY A C 1
ATOM 647 O O . GLY A 1 82 ? 3.869 -3.846 10.617 1.00 92.06 82 GLY A O 1
ATOM 648 N N . PHE A 1 83 ? 3.631 -2.797 8.640 1.00 91.75 83 PHE A N 1
ATOM 649 C CA . PHE A 1 83 ? 5.065 -2.758 8.337 1.00 91.75 83 PHE A CA 1
ATOM 650 C C . PHE A 1 83 ? 5.772 -1.687 9.176 1.00 91.75 83 PHE A C 1
ATOM 652 O O . PHE A 1 83 ? 5.289 -0.561 9.316 1.00 91.75 83 PHE A O 1
ATOM 659 N N . SER A 1 84 ? 6.932 -2.033 9.715 1.00 92.31 84 SER A N 1
ATOM 660 C CA . SER A 1 84 ? 7.865 -1.123 10.375 1.00 92.31 84 SER A CA 1
ATOM 661 C C . SER A 1 84 ? 8.923 -0.594 9.397 1.00 92.31 84 SER A C 1
ATOM 663 O O . SER A 1 84 ? 8.984 -0.997 8.238 1.00 92.31 84 SER A O 1
ATOM 665 N N . GLU A 1 85 ? 9.770 0.331 9.857 1.00 88.31 85 GLU A N 1
ATOM 666 C CA . GLU A 1 85 ? 10.845 0.917 9.038 1.00 88.31 85 GLU A CA 1
ATOM 667 C C . GLU A 1 85 ? 11.921 -0.102 8.622 1.00 88.31 85 GLU A C 1
ATOM 669 O O . GLU A 1 85 ? 12.630 0.130 7.642 1.00 88.31 85 GLU A O 1
ATOM 674 N N . GLU A 1 86 ? 12.049 -1.208 9.359 1.00 88.69 86 GLU A N 1
ATOM 675 C CA . GLU A 1 86 ? 13.024 -2.270 9.083 1.00 88.69 86 GLU A CA 1
ATOM 676 C C . GLU A 1 86 ? 12.450 -3.383 8.195 1.00 88.69 86 GLU A C 1
ATOM 678 O O . GLU A 1 86 ? 13.208 -4.190 7.654 1.00 88.69 86 GLU A O 1
ATOM 683 N N . ASP A 1 87 ? 11.127 -3.414 8.005 1.00 90.19 87 ASP A N 1
ATOM 684 C CA . ASP A 1 87 ? 10.468 -4.460 7.234 1.00 90.19 87 ASP A CA 1
ATOM 685 C C . ASP A 1 87 ? 10.578 -4.211 5.726 1.00 90.19 87 ASP A C 1
ATOM 687 O O . ASP A 1 87 ? 10.445 -3.091 5.223 1.00 90.19 87 ASP A O 1
ATOM 691 N N . SER A 1 88 ? 10.762 -5.297 4.977 1.00 91.44 88 SER A N 1
ATOM 692 C CA . SER A 1 88 ? 10.718 -5.270 3.518 1.00 91.44 88 SER A CA 1
ATOM 693 C C . SER A 1 88 ? 9.329 -5.681 3.029 1.00 91.44 88 SER A C 1
ATOM 695 O O . SER A 1 88 ? 8.913 -6.807 3.290 1.00 91.44 88 SER A O 1
ATOM 697 N N . PRO A 1 89 ? 8.616 -4.833 2.267 1.00 92.56 89 PRO A N 1
ATOM 698 C CA . PRO A 1 89 ? 7.339 -5.201 1.659 1.00 92.56 89 PRO A CA 1
ATOM 699 C C . PRO A 1 89 ? 7.509 -6.023 0.368 1.00 92.56 89 PRO A C 1
ATOM 701 O O . PRO A 1 89 ? 6.514 -6.389 -0.255 1.00 92.56 89 PRO A O 1
ATOM 704 N N . ILE A 1 90 ? 8.747 -6.295 -0.064 1.00 93.94 90 ILE A N 1
ATOM 705 C CA . ILE A 1 90 ? 9.040 -7.147 -1.225 1.00 93.94 90 ILE A CA 1
ATOM 706 C C . ILE A 1 90 ? 8.661 -8.594 -0.892 1.00 93.94 90 ILE A C 1
ATOM 708 O O . ILE A 1 90 ? 8.978 -9.083 0.187 1.00 93.94 90 ILE A O 1
ATOM 712 N N . GLY A 1 91 ? 8.004 -9.270 -1.831 1.00 91.75 91 GLY A N 1
ATOM 713 C CA . GLY A 1 91 ? 7.482 -10.628 -1.679 1.00 91.75 91 GLY A CA 1
ATOM 714 C C . GLY A 1 91 ? 6.053 -10.680 -1.141 1.00 91.75 91 GLY A C 1
ATOM 715 O O . GLY A 1 91 ? 5.407 -11.711 -1.262 1.00 91.75 91 GLY A O 1
ATOM 716 N N . TYR A 1 92 ? 5.522 -9.574 -0.613 1.00 92.12 92 TYR A N 1
ATOM 717 C CA . TYR A 1 92 ? 4.161 -9.542 -0.087 1.00 92.12 92 TYR A CA 1
ATOM 718 C C . TYR A 1 92 ? 3.130 -9.190 -1.157 1.00 92.12 92 TYR A C 1
ATOM 720 O O . TYR A 1 92 ? 3.325 -8.282 -1.979 1.00 92.12 92 TYR A O 1
ATOM 728 N N . THR A 1 93 ? 2.000 -9.893 -1.095 1.00 93.50 93 THR A N 1
ATOM 729 C CA . THR A 1 93 ? 0.828 -9.676 -1.942 1.00 93.50 93 THR A CA 1
ATOM 730 C C . THR A 1 93 ? -0.125 -8.695 -1.269 1.00 93.50 93 THR A C 1
ATOM 732 O O . THR A 1 93 ? -0.528 -8.867 -0.122 1.00 93.50 93 THR A O 1
ATOM 735 N N . PHE A 1 94 ? -0.513 -7.644 -1.990 1.00 95.00 94 PHE A N 1
ATOM 736 C CA . PHE A 1 94 ? -1.422 -6.620 -1.480 1.00 95.00 94 PHE A CA 1
ATOM 737 C C . PHE A 1 94 ? -2.644 -6.472 -2.370 1.00 95.00 94 PHE A C 1
ATOM 739 O O . PHE A 1 94 ? -2.573 -6.616 -3.595 1.00 95.00 94 PHE A O 1
ATOM 746 N N . LYS A 1 95 ? -3.752 -6.054 -1.761 1.00 95.50 95 LYS A N 1
ATOM 747 C CA . LYS A 1 95 ? -4.810 -5.367 -2.491 1.00 95.50 95 LYS A CA 1
ATOM 748 C C . LYS A 1 95 ? -4.394 -3.919 -2.711 1.00 95.50 95 LYS A C 1
ATOM 750 O O . LYS A 1 95 ? -4.136 -3.172 -1.765 1.00 95.50 95 LYS A O 1
ATOM 755 N N . TRP A 1 96 ? -4.379 -3.504 -3.964 1.00 95.25 96 TRP A N 1
ATOM 756 C CA . TRP A 1 96 ? -4.058 -2.158 -4.409 1.00 95.25 96 TRP A CA 1
ATOM 757 C C . TRP A 1 96 ? -5.332 -1.415 -4.763 1.00 95.25 96 TRP A C 1
ATOM 759 O O . TRP A 1 96 ? -6.175 -1.940 -5.483 1.00 95.25 96 TRP A O 1
ATOM 769 N N . ARG A 1 97 ? -5.461 -0.165 -4.315 1.00 94.25 97 ARG A N 1
ATOM 770 C CA . ARG A 1 97 ? -6.591 0.708 -4.664 1.00 94.25 97 ARG A CA 1
ATOM 771 C C . ARG A 1 97 ? -6.106 2.052 -5.173 1.00 94.25 97 ARG A C 1
ATOM 773 O O . ARG A 1 97 ? -5.257 2.694 -4.551 1.00 94.25 97 ARG A O 1
ATOM 780 N N . LYS A 1 98 ? -6.687 2.503 -6.281 1.00 93.38 98 LYS A N 1
ATOM 781 C CA . LYS A 1 98 ? -6.463 3.821 -6.867 1.00 93.38 98 LYS A CA 1
ATOM 782 C C . LYS A 1 98 ? -7.098 4.903 -5.997 1.00 93.38 98 LYS A C 1
ATOM 784 O 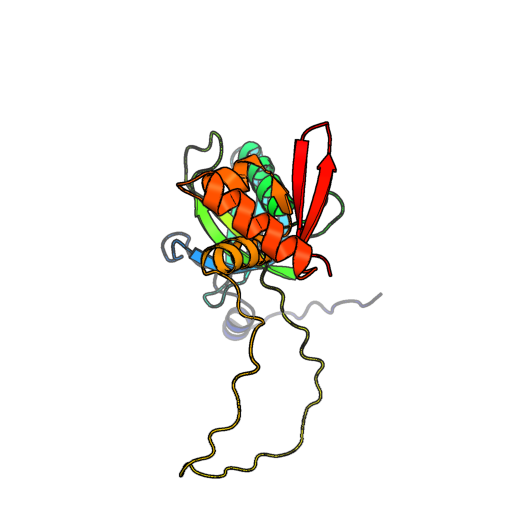O . LYS A 1 98 ? -8.304 4.905 -5.775 1.00 93.38 98 LYS A O 1
ATOM 789 N N . MET A 1 99 ? -6.279 5.810 -5.478 1.00 90.19 99 MET A N 1
ATOM 790 C CA . MET A 1 99 ? -6.698 6.849 -4.541 1.00 90.19 99 MET A CA 1
ATOM 791 C C . MET A 1 99 ? -5.900 8.138 -4.743 1.00 90.19 99 MET A C 1
ATOM 793 O O . MET A 1 99 ? -4.751 8.133 -5.197 1.00 90.19 99 MET A O 1
ATOM 797 N N . LEU A 1 100 ? -6.494 9.255 -4.329 1.00 87.81 100 LEU A N 1
ATOM 798 C CA . LEU A 1 100 ? -5.786 10.511 -4.110 1.00 87.81 100 LEU A CA 1
ATOM 799 C C . LEU A 1 100 ? -5.350 10.581 -2.637 1.00 87.81 100 LEU A C 1
ATOM 801 O O . LEU A 1 100 ? -6.195 10.543 -1.746 1.00 87.81 100 LEU A O 1
ATOM 805 N N . ARG A 1 101 ? -4.042 10.684 -2.366 1.00 81.56 101 ARG A N 1
ATOM 806 C CA . ARG A 1 101 ? -3.502 10.835 -1.001 1.00 81.56 101 ARG A CA 1
ATOM 807 C C . ARG A 1 101 ? -2.680 12.116 -0.846 1.00 81.56 101 ARG A C 1
ATOM 809 O O . ARG A 1 101 ? -1.903 12.489 -1.729 1.00 81.56 101 ARG A O 1
ATOM 816 N N . GLY A 1 102 ? -2.845 12.780 0.299 1.00 77.94 102 GLY A N 1
ATOM 817 C CA . GLY A 1 102 ? -2.099 13.982 0.676 1.00 77.94 102 GLY A CA 1
ATOM 818 C C . GLY A 1 102 ? -2.274 15.148 -0.305 1.00 77.94 102 GLY A C 1
ATOM 819 O O . GLY A 1 102 ? -3.377 15.458 -0.740 1.00 77.94 102 GLY A O 1
ATOM 820 N N . ARG A 1 103 ? -1.161 15.808 -0.656 1.00 76.00 103 ARG A N 1
ATOM 821 C CA . ARG A 1 103 ? -1.121 16.927 -1.623 1.00 76.00 103 ARG A CA 1
ATOM 822 C C . ARG A 1 103 ? -0.893 16.475 -3.072 1.00 76.00 103 ARG A C 1
ATOM 824 O O . ARG A 1 103 ? -0.422 17.261 -3.893 1.00 76.00 103 ARG A O 1
ATOM 831 N N . MET A 1 104 ? -1.131 15.203 -3.391 1.00 75.81 104 MET A N 1
ATOM 832 C CA . MET A 1 104 ? -0.948 14.731 -4.762 1.00 75.81 104 MET A CA 1
ATOM 833 C C . MET A 1 104 ? -2.041 15.275 -5.678 1.00 75.81 104 MET A C 1
ATOM 835 O O . MET A 1 104 ? -3.209 15.303 -5.320 1.00 75.81 104 MET A O 1
ATOM 839 N N . LEU A 1 105 ? -1.641 15.674 -6.887 1.00 76.12 105 LEU A N 1
ATOM 840 C CA . LEU A 1 105 ? -2.545 16.180 -7.927 1.00 76.12 105 LEU A CA 1
ATOM 841 C C . LEU A 1 105 ? -3.103 15.072 -8.833 1.00 76.12 105 LEU A C 1
ATOM 843 O O . LEU A 1 105 ? -3.944 15.336 -9.684 1.00 76.12 105 LEU A O 1
ATOM 847 N N . LYS A 1 106 ? -2.592 13.842 -8.704 1.00 83.44 106 LYS A N 1
ATOM 848 C CA . LYS A 1 106 ? -2.976 12.700 -9.537 1.00 83.44 106 LYS A CA 1
ATOM 849 C C . LYS A 1 106 ? -3.129 11.457 -8.676 1.00 83.44 106 LYS A C 1
ATOM 851 O O . LYS A 1 106 ? -2.267 11.185 -7.840 1.00 83.44 106 LYS A O 1
ATOM 856 N N . GLU A 1 107 ? -4.197 10.712 -8.930 1.00 87.94 107 GLU A N 1
ATOM 857 C CA . GLU A 1 107 ? -4.464 9.433 -8.283 1.00 87.94 107 GLU A CA 1
ATOM 858 C C . GLU A 1 107 ? -3.365 8.411 -8.579 1.00 87.94 107 GLU A C 1
ATOM 860 O O . GLU A 1 107 ? -2.807 8.358 -9.685 1.00 87.94 107 GLU A O 1
ATOM 865 N N . ARG A 1 108 ? -3.074 7.579 -7.583 1.00 90.25 108 ARG A N 1
ATOM 866 C CA . ARG A 1 108 ? -2.135 6.459 -7.676 1.00 90.25 108 ARG A CA 1
ATOM 867 C C . ARG A 1 108 ? -2.706 5.273 -6.924 1.00 90.25 108 ARG A C 1
ATOM 869 O O . ARG A 1 108 ? -3.561 5.449 -6.063 1.00 90.25 108 ARG A O 1
ATOM 876 N N . TRP A 1 109 ? -2.234 4.081 -7.251 1.00 94.19 109 TRP A N 1
ATOM 877 C CA . TRP A 1 109 ? -2.587 2.910 -6.469 1.00 94.19 109 TRP A CA 1
ATOM 878 C C . TRP A 1 109 ? -1.726 2.874 -5.212 1.00 94.19 109 TRP A C 1
ATOM 880 O O . TRP A 1 109 ? -0.555 3.238 -5.249 1.00 94.19 109 TRP A O 1
ATOM 890 N N . PHE A 1 110 ? -2.335 2.493 -4.101 1.00 94.81 110 PHE A N 1
ATOM 891 C CA . PHE A 1 110 ? -1.654 2.257 -2.836 1.00 94.81 110 PHE A CA 1
ATOM 892 C C . PHE A 1 110 ? -2.129 0.922 -2.272 1.00 94.81 110 PHE A C 1
ATOM 894 O O . PHE A 1 110 ? -3.285 0.557 -2.521 1.00 94.81 110 PHE A O 1
ATOM 901 N N . PRO A 1 111 ? -1.279 0.224 -1.507 1.00 95.25 111 PRO A N 1
ATOM 902 C CA . PRO A 1 111 ? -1.691 -0.973 -0.802 1.00 95.25 111 PRO A CA 1
ATOM 903 C C . PRO A 1 111 ? -2.707 -0.576 0.276 1.00 95.25 111 PRO A C 1
ATOM 905 O O . PRO A 1 111 ? -2.546 0.439 0.962 1.00 95.25 111 PRO A O 1
ATOM 908 N N . VAL A 1 112 ? -3.798 -1.331 0.366 1.00 94.81 112 VAL A N 1
ATOM 909 C CA . VAL A 1 112 ? -4.889 -1.101 1.329 1.00 94.81 112 VAL A CA 1
ATOM 910 C C . VAL A 1 112 ? -5.189 -2.311 2.196 1.00 94.81 112 VAL A C 1
ATOM 912 O O . VAL A 1 112 ? -5.837 -2.156 3.224 1.00 94.81 112 VAL A O 1
ATOM 915 N N . GLU A 1 113 ? -4.720 -3.486 1.793 1.00 95.00 113 GLU A N 1
ATOM 916 C CA . GLU A 1 113 ? -4.923 -4.746 2.497 1.00 95.00 113 GLU A CA 1
ATOM 917 C C . GLU A 1 113 ? -3.739 -5.657 2.176 1.00 95.00 113 GLU A C 1
ATOM 919 O O . GLU A 1 113 ? -3.305 -5.706 1.021 1.00 95.00 113 GLU A O 1
ATOM 924 N N . LEU A 1 114 ? -3.205 -6.332 3.190 1.00 94.38 114 LEU A N 1
ATOM 925 C CA . LEU A 1 114 ? -2.201 -7.377 3.026 1.00 94.38 114 LEU A CA 1
ATOM 926 C C . LEU A 1 114 ? -2.933 -8.703 2.829 1.00 94.38 114 LEU A C 1
ATOM 928 O O . LEU A 1 114 ? -3.786 -9.055 3.641 1.00 94.38 114 LEU A O 1
ATOM 932 N N . VAL A 1 115 ? -2.614 -9.414 1.752 1.00 91.69 115 VAL A N 1
ATOM 933 C CA . VAL A 1 115 ? -3.112 -10.769 1.525 1.00 91.69 115 VAL A CA 1
ATOM 934 C C . VAL A 1 115 ? -2.113 -11.711 2.182 1.00 91.69 115 VAL A C 1
ATOM 936 O O . VAL A 1 115 ? -0.992 -11.856 1.704 1.00 91.69 115 VAL A O 1
ATOM 939 N N . GLU A 1 116 ? -2.498 -12.306 3.308 1.00 78.88 116 GLU A N 1
ATOM 940 C CA . GLU A 1 116 ? -1.734 -13.398 3.907 1.00 78.88 116 GLU A CA 1
ATOM 941 C C . GLU A 1 116 ? -1.915 -14.629 3.008 1.00 78.88 116 GLU A C 1
ATOM 943 O O . GLU A 1 116 ? -2.974 -15.261 3.005 1.00 78.88 116 GLU A O 1
ATOM 948 N N . GLU A 1 117 ? -0.900 -14.950 2.205 1.00 56.44 117 GLU A N 1
ATOM 949 C CA . GLU A 1 117 ? -0.777 -16.290 1.640 1.00 56.44 117 GLU A CA 1
ATOM 950 C C . GLU A 1 117 ? -0.596 -17.227 2.833 1.00 56.44 117 GLU A C 1
ATOM 952 O O . GLU A 1 117 ? 0.441 -17.228 3.495 1.00 56.44 117 GLU A O 1
ATOM 957 N N . LYS A 1 118 ? -1.651 -17.974 3.177 1.00 43.03 118 LYS A N 1
ATOM 958 C CA . LYS A 1 118 ? -1.482 -19.148 4.025 1.00 43.03 118 LYS A CA 1
ATOM 959 C C . LYS A 1 118 ? -0.470 -20.013 3.294 1.00 43.03 118 LYS A C 1
ATOM 961 O O . LYS A 1 118 ? -0.765 -20.470 2.194 1.00 43.03 118 LYS A O 1
ATOM 966 N N . GLU A 1 119 ? 0.705 -20.196 3.881 1.00 37.78 119 GLU A N 1
ATOM 967 C CA . GLU A 1 119 ? 1.583 -21.296 3.518 1.00 37.78 119 GLU A CA 1
ATOM 968 C C . GLU A 1 119 ? 0.754 -22.575 3.691 1.00 37.78 119 GLU A C 1
ATOM 970 O O . GLU A 1 119 ? 0.601 -23.108 4.791 1.00 37.78 119 GLU A O 1
ATOM 975 N N . GLU A 1 120 ? 0.134 -23.027 2.602 1.00 38.44 120 GLU A N 1
ATOM 976 C CA . GLU A 1 120 ? -0.208 -24.422 2.426 1.00 38.44 120 GLU A CA 1
ATOM 977 C C . GLU A 1 120 ? 1.132 -25.144 2.437 1.00 38.44 120 GLU A C 1
ATOM 979 O O . GLU A 1 120 ? 1.868 -25.192 1.452 1.00 38.44 120 GLU A O 1
ATOM 984 N N . ILE A 1 121 ? 1.494 -25.625 3.625 1.00 38.84 121 ILE A N 1
ATOM 985 C CA . ILE A 1 121 ? 2.456 -26.701 3.765 1.00 38.84 121 ILE A CA 1
ATOM 986 C C . ILE A 1 121 ? 1.945 -27.792 2.833 1.00 38.84 121 ILE A C 1
ATOM 988 O O . ILE A 1 121 ? 0.883 -28.369 3.059 1.00 38.84 121 ILE A O 1
ATOM 992 N N . ALA A 1 122 ? 2.692 -27.991 1.754 1.00 36.91 122 ALA A N 1
ATOM 993 C CA . ALA A 1 122 ? 2.547 -29.095 0.839 1.00 36.91 122 ALA A CA 1
ATOM 994 C C . ALA A 1 122 ? 2.649 -30.408 1.629 1.00 36.91 122 ALA A C 1
ATOM 996 O O . ALA A 1 122 ? 3.738 -30.916 1.886 1.00 36.91 122 ALA A O 1
ATOM 997 N N . GLU A 1 123 ? 1.502 -30.947 2.019 1.00 38.09 123 GLU A N 1
ATOM 998 C CA . GLU A 1 123 ? 1.279 -32.384 2.031 1.00 38.09 123 GLU A CA 1
ATOM 999 C C . GLU A 1 123 ? 0.511 -32.690 0.745 1.00 38.09 123 GLU A C 1
ATOM 1001 O O . GLU A 1 123 ? -0.717 -32.683 0.685 1.00 38.09 123 GLU A O 1
ATOM 1006 N N . GLU A 1 124 ? 1.282 -32.848 -0.329 1.00 42.12 124 GLU A N 1
ATOM 1007 C CA . GLU A 1 124 ? 0.815 -33.486 -1.547 1.00 42.12 124 GLU A CA 1
ATOM 1008 C C . GLU A 1 124 ? 0.441 -34.941 -1.229 1.00 42.12 124 GLU A C 1
ATOM 1010 O O . GLU A 1 124 ? 1.218 -35.684 -0.630 1.00 42.12 124 GLU A O 1
ATOM 1015 N N . GLU A 1 125 ? -0.748 -35.300 -1.713 1.00 42.59 125 GLU A N 1
ATOM 1016 C CA . GLU A 1 125 ? -1.195 -36.638 -2.098 1.00 42.59 125 GLU A CA 1
ATOM 1017 C C . GLU A 1 125 ? -1.558 -37.622 -0.976 1.00 42.59 125 GLU A C 1
ATOM 1019 O O . GLU A 1 125 ? -0.726 -38.355 -0.450 1.00 42.59 125 GLU A O 1
ATOM 1024 N N . THR A 1 126 ? -2.863 -37.827 -0.767 1.00 32.00 126 THR A N 1
ATOM 1025 C CA . THR A 1 126 ? -3.503 -39.002 -1.391 1.00 32.00 126 THR A CA 1
ATOM 1026 C C . THR A 1 126 ? -5.029 -38.864 -1.482 1.00 32.00 126 THR A C 1
ATOM 1028 O O . THR A 1 126 ? -5.719 -38.681 -0.486 1.00 32.00 126 THR A O 1
ATOM 1031 N N . GLU A 1 127 ? -5.496 -39.008 -2.724 1.00 38.22 127 GLU A N 1
ATOM 1032 C CA . GLU A 1 127 ? -6.727 -39.688 -3.149 1.00 38.22 127 GLU A CA 1
ATOM 1033 C C . GLU A 1 127 ? -8.098 -39.033 -2.900 1.00 38.22 127 GLU A C 1
ATOM 1035 O O . GLU A 1 127 ? -8.733 -39.121 -1.853 1.00 38.22 127 GLU A O 1
ATOM 1040 N N . GLU A 1 128 ? -8.563 -38.426 -3.995 1.00 46.41 128 GLU A N 1
ATOM 1041 C CA . GLU A 1 128 ? -9.907 -38.537 -4.564 1.00 46.41 128 GLU A CA 1
ATOM 1042 C C . GLU A 1 128 ? -10.746 -39.717 -4.029 1.00 46.41 128 GLU A C 1
ATOM 1044 O O . GLU A 1 128 ? -10.453 -40.875 -4.306 1.00 46.41 128 GLU A O 1
ATOM 1049 N N . GLU A 1 129 ? -11.889 -39.421 -3.408 1.00 41.25 129 GLU A N 1
ATOM 1050 C CA . GLU A 1 129 ? -13.087 -40.246 -3.578 1.00 41.25 129 GLU A CA 1
ATOM 1051 C C . GLU A 1 129 ? -14.288 -39.330 -3.842 1.00 41.25 129 GLU A C 1
ATOM 1053 O O . GLU A 1 129 ? -14.781 -38.606 -2.974 1.00 41.25 129 GLU A O 1
ATOM 1058 N N . GLU A 1 130 ? -14.742 -39.353 -5.096 1.00 45.06 130 GLU A N 1
ATOM 1059 C CA . GLU A 1 130 ? -16.061 -38.886 -5.497 1.00 45.06 130 GLU A CA 1
ATOM 1060 C C . GLU A 1 130 ? -17.135 -39.689 -4.752 1.00 45.06 130 GLU A C 1
ATOM 1062 O O . GLU A 1 130 ? -17.259 -40.898 -4.948 1.00 45.06 130 GLU A O 1
ATOM 1067 N N . VAL A 1 131 ? -17.995 -39.022 -3.978 1.00 39.03 131 VAL A N 1
ATOM 1068 C CA . VAL A 1 131 ? -19.328 -39.560 -3.684 1.00 39.03 131 VAL A CA 1
ATOM 1069 C C . VAL A 1 131 ? -20.369 -38.473 -3.921 1.00 39.03 131 VAL A C 1
ATOM 1071 O O . VAL A 1 131 ? -20.368 -37.403 -3.315 1.00 39.03 131 VAL A O 1
ATOM 1074 N N . THR A 1 132 ? -21.237 -38.776 -4.879 1.00 37.56 132 THR A N 1
ATOM 1075 C CA . THR A 1 132 ? -22.350 -37.979 -5.392 1.00 37.56 132 THR A CA 1
ATOM 1076 C C . THR A 1 132 ? -23.402 -37.593 -4.340 1.00 37.56 132 THR A C 1
ATOM 1078 O O . THR A 1 132 ? -23.497 -38.222 -3.287 1.00 37.56 132 THR A O 1
ATOM 1081 N N . PRO A 1 133 ? -24.224 -36.567 -4.641 1.00 49.94 133 PRO A N 1
ATOM 1082 C CA . PRO A 1 133 ? -25.030 -35.844 -3.668 1.00 49.94 133 PRO A CA 1
ATOM 1083 C C . PRO A 1 133 ? -26.423 -36.457 -3.494 1.00 49.94 133 PRO A C 1
ATOM 1085 O O . PRO A 1 133 ? -27.226 -36.392 -4.418 1.00 49.94 133 PRO A O 1
ATOM 1088 N N . GLU A 1 134 ? -26.753 -36.956 -2.300 1.00 43.16 134 GLU A N 1
ATOM 1089 C CA . GLU A 1 134 ? -28.151 -37.090 -1.870 1.00 43.16 134 GLU A CA 1
ATOM 1090 C C . GLU A 1 134 ? -28.302 -37.188 -0.337 1.00 43.16 134 GLU A C 1
ATOM 1092 O O . GLU A 1 134 ? -27.750 -38.055 0.329 1.00 43.16 134 GLU A O 1
ATOM 1097 N N . GLU A 1 135 ? -29.084 -36.238 0.176 1.00 43.31 135 GLU A N 1
ATOM 1098 C CA . GLU A 1 135 ? -29.916 -36.259 1.382 1.00 43.31 135 GLU A CA 1
ATOM 1099 C C . GLU A 1 135 ? -29.338 -36.429 2.807 1.00 43.31 135 GLU A C 1
ATOM 1101 O O . GLU A 1 135 ? -29.048 -37.504 3.317 1.00 43.31 135 GLU A O 1
ATOM 1106 N N . VAL A 1 136 ? -29.476 -35.305 3.528 1.00 47.56 136 VAL A N 1
ATOM 1107 C CA . VAL A 1 136 ? -30.020 -35.197 4.892 1.00 47.56 136 VAL A CA 1
ATOM 1108 C C . VAL A 1 136 ? -29.165 -35.789 6.010 1.00 47.56 136 VAL A C 1
ATOM 1110 O O . VAL A 1 136 ? -29.397 -36.894 6.489 1.00 47.56 136 VAL A O 1
ATOM 1113 N N . ARG A 1 137 ? -28.351 -34.919 6.616 1.00 37.38 137 ARG A N 1
ATOM 1114 C CA . ARG A 1 137 ? -28.211 -34.871 8.077 1.00 37.38 137 ARG A CA 1
ATOM 1115 C C . ARG A 1 137 ? -28.069 -33.432 8.561 1.00 37.38 137 ARG A C 1
ATOM 1117 O O . ARG A 1 137 ? -27.085 -32.750 8.310 1.00 37.38 137 ARG A O 1
ATOM 1124 N N . LYS A 1 138 ? -29.121 -32.972 9.241 1.00 43.16 138 LYS A N 1
ATOM 1125 C CA . LYS A 1 138 ? -29.080 -31.840 10.164 1.00 43.16 138 LYS A CA 1
ATOM 1126 C C . LYS A 1 138 ? -28.091 -32.192 11.273 1.00 43.16 138 LYS A C 1
ATOM 1128 O O . LYS A 1 138 ? -28.467 -32.946 12.162 1.00 43.16 138 LYS A O 1
ATOM 1133 N N . GLU A 1 139 ? -26.894 -31.631 11.246 1.00 38.97 139 GLU A N 1
ATOM 1134 C CA . GLU A 1 139 ? -26.005 -31.631 12.408 1.00 38.97 139 GLU A CA 1
ATOM 1135 C C . GLU A 1 139 ? -25.504 -30.200 12.637 1.00 38.97 139 GLU A C 1
ATOM 1137 O O . GLU A 1 139 ? -24.722 -29.636 11.881 1.00 38.97 139 GLU A O 1
ATOM 1142 N N . GLU A 1 140 ? -26.159 -29.588 13.626 1.00 41.22 140 GLU A N 1
ATOM 1143 C CA . GLU A 1 140 ? -25.649 -28.611 14.587 1.00 41.22 140 GLU A CA 1
ATOM 1144 C C . GLU A 1 140 ? -24.690 -27.535 14.061 1.00 41.22 140 GLU A C 1
ATOM 1146 O O . GLU A 1 140 ? -23.470 -27.674 14.046 1.00 41.22 140 GLU A O 1
ATOM 1151 N N . GLN A 1 141 ? -25.268 -26.364 13.767 1.00 35.38 141 GLN A N 1
ATOM 1152 C CA . GLN A 1 141 ? -24.533 -25.109 13.885 1.00 35.38 141 GLN A CA 1
ATOM 1153 C C . GLN A 1 141 ? -23.879 -25.069 15.276 1.00 35.38 141 GLN A C 1
ATOM 1155 O O . GLN A 1 141 ? -24.606 -25.191 16.269 1.00 35.38 141 GLN A O 1
ATOM 1160 N N . PRO A 1 142 ? -22.555 -24.867 15.394 1.00 38.12 142 PRO A N 1
ATOM 1161 C CA . PRO A 1 142 ? -21.969 -24.564 16.685 1.00 38.12 142 PRO A CA 1
ATOM 1162 C C . PRO A 1 142 ? -22.628 -23.276 17.181 1.00 38.12 142 PRO A C 1
ATOM 1164 O O . PRO A 1 142 ? -22.534 -22.226 16.541 1.00 38.12 142 PRO A O 1
ATOM 1167 N N . GLN A 1 143 ? -23.376 -23.384 18.282 1.00 44.50 143 GLN A N 1
ATOM 1168 C CA . GLN A 1 143 ? -24.052 -22.260 18.916 1.00 44.50 143 GLN A CA 1
ATOM 1169 C C . GLN A 1 143 ? -22.991 -21.243 19.340 1.00 44.50 143 GLN A C 1
ATOM 1171 O O . GLN A 1 143 ? -22.368 -21.367 20.394 1.00 44.50 143 GLN A O 1
ATOM 1176 N N . LEU A 1 144 ? -22.775 -20.225 18.504 1.00 49.50 144 LEU A N 1
ATOM 1177 C CA . LEU A 1 144 ? -22.097 -19.010 18.926 1.00 49.50 144 LEU A CA 1
ATOM 1178 C C . LEU A 1 144 ? -22.864 -18.484 20.146 1.00 49.50 144 LEU A C 1
ATOM 1180 O O . LEU A 1 144 ? -24.090 -18.365 20.074 1.00 49.50 144 LEU A O 1
ATOM 1184 N N . PRO A 1 145 ? -22.183 -18.192 21.266 1.00 53.62 145 PRO A N 1
ATOM 1185 C CA . PRO A 1 145 ? -22.843 -17.800 22.503 1.00 53.62 145 PRO A CA 1
ATOM 1186 C C . PRO A 1 145 ? -23.746 -16.605 22.213 1.00 53.62 145 PRO A C 1
ATOM 1188 O O . PRO A 1 145 ? -23.216 -15.577 21.799 1.00 53.62 145 PRO A O 1
ATOM 1191 N N . GLU A 1 146 ? -25.064 -16.725 22.426 1.00 60.94 146 GLU A N 1
ATOM 1192 C CA . GLU A 1 146 ? -26.074 -15.727 22.027 1.00 60.94 146 GLU A CA 1
ATOM 1193 C C . GLU A 1 146 ? -25.589 -14.307 22.325 1.00 60.94 146 GLU A C 1
ATOM 1195 O O . GLU A 1 146 ? -25.528 -13.889 23.482 1.00 60.94 146 GLU A O 1
ATOM 1200 N N . MET A 1 147 ? -25.125 -13.610 21.289 1.00 68.12 147 MET A N 1
ATOM 1201 C CA . MET A 1 147 ? -24.694 -12.225 21.386 1.00 68.12 147 MET A CA 1
ATOM 1202 C C . MET A 1 147 ? -25.815 -11.340 20.869 1.00 68.12 147 MET A C 1
ATOM 1204 O O . MET A 1 147 ? -26.406 -11.644 19.827 1.00 68.12 147 MET A O 1
ATOM 1208 N N . SER A 1 148 ? -26.067 -10.233 21.563 1.00 80.81 148 SER A N 1
ATOM 1209 C CA . SER A 1 148 ? -26.889 -9.138 21.045 1.00 80.81 148 SER A CA 1
ATOM 1210 C C . SER A 1 148 ? -26.331 -8.710 19.680 1.00 80.81 148 SER A C 1
ATOM 1212 O O . SER A 1 148 ? -25.113 -8.731 19.469 1.00 80.81 148 SER A O 1
ATOM 1214 N N . ASP A 1 149 ? -27.187 -8.319 18.736 1.00 80.12 149 ASP A N 1
ATOM 1215 C CA . ASP A 1 149 ? -26.741 -7.918 17.391 1.00 80.12 149 ASP A CA 1
ATOM 1216 C C . ASP A 1 149 ? -25.755 -6.740 17.443 1.00 80.12 149 ASP A C 1
ATOM 1218 O O . ASP A 1 149 ? -24.834 -6.636 16.632 1.00 80.12 149 ASP A O 1
ATOM 1222 N N . GLU A 1 150 ? -25.873 -5.909 18.478 1.00 84.00 150 GLU A N 1
ATOM 1223 C CA . GLU A 1 150 ? -24.900 -4.886 18.831 1.00 84.00 150 GLU A CA 1
ATOM 1224 C C . GLU A 1 150 ? -23.531 -5.493 19.185 1.00 84.00 150 GLU A C 1
ATOM 1226 O O . GLU A 1 150 ? -22.519 -5.127 18.594 1.00 84.00 150 GLU A O 1
ATOM 1231 N N . ALA A 1 151 ? -23.474 -6.472 20.091 1.00 85.38 151 ALA A N 1
ATOM 1232 C CA . ALA A 1 151 ? -22.221 -7.130 20.467 1.00 85.38 151 ALA A CA 1
ATOM 1233 C C . ALA A 1 151 ? -21.545 -7.812 19.264 1.00 85.38 151 ALA A C 1
ATOM 1235 O O . ALA A 1 151 ? -20.329 -7.696 19.106 1.00 85.38 151 ALA A O 1
ATOM 1236 N N . LYS A 1 152 ? -22.323 -8.419 18.356 1.00 85.81 152 LYS A N 1
ATOM 1237 C CA . LYS A 1 152 ? -21.805 -8.976 17.092 1.00 85.81 152 LYS A CA 1
ATOM 1238 C C . LYS A 1 152 ? -21.173 -7.906 16.205 1.00 85.81 152 LYS A C 1
ATOM 1240 O O . LYS A 1 152 ? -20.075 -8.119 15.697 1.00 85.81 152 LYS A O 1
ATOM 1245 N N . LEU A 1 153 ? -21.832 -6.755 16.043 1.00 88.19 153 LEU A N 1
ATOM 1246 C CA . LEU A 1 153 ? -21.318 -5.648 15.230 1.00 88.19 153 LEU A CA 1
ATOM 1247 C C . LEU A 1 153 ? -19.977 -5.130 15.765 1.00 88.19 153 LEU A C 1
ATOM 1249 O O . LEU A 1 153 ? -19.029 -4.952 14.998 1.00 88.19 153 LEU A O 1
ATOM 1253 N N . LEU A 1 154 ? -19.880 -4.902 17.078 1.00 87.81 154 LEU A N 1
ATOM 1254 C CA . LEU A 1 154 ? -18.630 -4.447 17.690 1.00 87.81 154 LEU A CA 1
ATOM 1255 C C . LEU A 1 154 ? -17.540 -5.512 17.623 1.00 87.81 154 LEU A C 1
ATOM 1257 O O . LEU A 1 154 ? -16.410 -5.178 17.277 1.00 87.81 154 LEU A O 1
ATOM 1261 N N . TYR A 1 155 ? -17.865 -6.771 17.913 1.00 86.38 155 TYR A N 1
ATOM 1262 C CA . TYR A 1 155 ? -16.887 -7.850 17.845 1.00 86.38 155 TYR A CA 1
ATOM 1263 C C . TYR A 1 155 ? -16.355 -8.036 16.423 1.00 86.38 155 TYR A C 1
ATOM 1265 O O . TYR A 1 155 ? -15.145 -8.028 16.236 1.00 86.38 155 TYR A O 1
ATOM 1273 N N . GLY A 1 156 ? -17.231 -8.076 15.413 1.00 86.00 156 GLY A N 1
ATOM 1274 C CA . GLY A 1 156 ? -16.823 -8.133 14.007 1.00 86.00 156 GLY A CA 1
ATOM 1275 C C . GLY A 1 156 ? -15.942 -6.947 13.610 1.00 86.00 156 GLY A C 1
ATOM 1276 O O . GLY A 1 156 ? -14.864 -7.132 13.058 1.00 86.00 156 GLY A O 1
ATOM 1277 N N . THR A 1 157 ? -16.318 -5.726 14.005 1.00 86.81 157 THR A N 1
ATOM 1278 C CA . THR A 1 157 ? -15.488 -4.540 13.719 1.00 86.81 157 THR A CA 1
ATOM 1279 C C . THR A 1 157 ? -14.125 -4.602 14.423 1.00 86.81 157 THR A C 1
ATOM 1281 O O . THR A 1 157 ? -13.122 -4.116 13.896 1.00 86.81 157 THR A O 1
ATOM 1284 N N . LEU A 1 158 ? -14.069 -5.183 15.624 1.00 87.38 158 LEU A N 1
ATOM 1285 C CA . LEU A 1 158 ? -12.823 -5.400 16.354 1.00 87.38 158 LEU A CA 1
ATOM 1286 C C . LEU A 1 158 ? -11.969 -6.509 15.732 1.00 87.38 158 LEU A C 1
ATOM 1288 O O . LEU A 1 158 ? -10.750 -6.378 15.790 1.00 87.38 158 LEU A O 1
ATOM 1292 N N . MET A 1 159 ? -12.562 -7.541 15.122 1.00 84.81 159 MET A N 1
ATOM 1293 C CA . MET A 1 159 ? -11.822 -8.585 14.392 1.00 84.81 159 MET A CA 1
ATOM 1294 C C . MET A 1 159 ? -11.044 -7.967 13.231 1.00 84.81 159 MET A C 1
ATOM 1296 O O . MET A 1 159 ? -9.858 -8.248 13.073 1.00 84.81 159 MET A O 1
ATOM 1300 N N . ASP A 1 160 ? -11.669 -7.032 12.514 1.00 84.44 160 ASP A N 1
ATOM 1301 C CA . ASP A 1 160 ? -11.029 -6.334 11.399 1.00 84.44 160 ASP A CA 1
ATOM 1302 C C . ASP A 1 160 ? -9.972 -5.324 11.874 1.00 84.44 160 ASP A C 1
ATOM 1304 O O . ASP A 1 160 ? -8.879 -5.225 11.319 1.00 84.44 160 ASP A O 1
ATOM 1308 N N . ARG A 1 161 ? -10.289 -4.527 12.906 1.00 82.31 161 ARG A N 1
ATOM 1309 C CA . ARG A 1 161 ? -9.444 -3.389 13.324 1.00 82.31 161 ARG A CA 1
ATOM 1310 C C . ARG A 1 161 ? -8.419 -3.721 14.402 1.00 82.31 161 ARG A C 1
ATOM 1312 O O . ARG A 1 161 ? -7.556 -2.887 14.676 1.00 82.31 161 ARG A O 1
ATOM 1319 N N . ARG A 1 162 ? -8.529 -4.890 15.039 1.00 84.06 162 ARG A N 1
ATOM 1320 C CA . ARG A 1 162 ? -7.768 -5.390 16.204 1.00 84.06 162 ARG A CA 1
ATOM 1321 C C . ARG A 1 162 ? -7.881 -4.541 17.483 1.00 84.06 162 ARG A C 1
ATOM 1323 O O . ARG A 1 162 ? -7.955 -5.093 18.579 1.00 84.06 162 ARG A O 1
ATOM 1330 N N . VAL A 1 163 ? -7.917 -3.210 17.373 1.00 88.94 163 VAL A N 1
ATOM 1331 C CA . VAL A 1 163 ? -8.026 -2.240 18.471 1.00 88.94 163 VAL A CA 1
ATOM 1332 C C . VAL A 1 163 ? -8.958 -1.093 18.074 1.00 88.94 163 VAL A C 1
ATOM 1334 O O . VAL A 1 163 ? -8.838 -0.526 16.990 1.00 88.94 163 VAL A O 1
ATOM 1337 N N . MET A 1 164 ? -9.848 -0.678 18.976 1.00 89.19 164 MET A N 1
ATOM 1338 C CA . MET A 1 164 ? -10.710 0.494 18.786 1.00 89.19 164 MET A CA 1
ATOM 1339 C C . MET A 1 164 ? -10.655 1.435 19.984 1.00 89.19 164 MET A C 1
ATOM 1341 O O . MET A 1 164 ? -10.612 0.997 21.133 1.00 89.19 164 MET A O 1
ATOM 1345 N N . SER A 1 165 ? -10.685 2.747 19.736 1.00 90.50 165 SER A N 1
ATOM 1346 C CA . SER A 1 165 ? -10.844 3.720 20.819 1.00 90.50 165 SER A CA 1
ATOM 1347 C C . SER A 1 165 ? -12.301 3.788 21.280 1.00 90.50 165 SER A C 1
ATOM 1349 O O . SER A 1 165 ? -13.222 3.528 20.508 1.00 90.50 165 SER A O 1
ATOM 1351 N N . GLU A 1 166 ? -12.544 4.221 22.518 1.00 88.44 166 GLU A N 1
ATOM 1352 C CA . GLU A 1 166 ? -13.910 4.472 23.000 1.00 88.44 166 GLU A CA 1
ATOM 1353 C C . GLU A 1 166 ? -14.684 5.463 22.108 1.00 88.44 166 GLU A C 1
ATOM 1355 O O . GLU A 1 166 ? -15.904 5.360 21.990 1.00 88.44 166 GLU A O 1
ATOM 1360 N N . GLY A 1 167 ? -13.994 6.409 21.464 1.00 86.62 167 GLY A N 1
ATOM 1361 C CA . GLY A 1 167 ? -14.613 7.314 20.494 1.00 86.62 167 GLY A CA 1
ATOM 1362 C C . GLY A 1 167 ? -15.121 6.576 19.256 1.00 86.62 167 GLY A C 1
ATOM 1363 O O . GLY A 1 167 ? -16.263 6.778 18.853 1.00 86.62 167 GLY A O 1
ATOM 1364 N N . ASP A 1 168 ? -14.309 5.676 18.702 1.00 86.62 168 ASP A N 1
ATOM 1365 C CA . ASP A 1 168 ? -14.673 4.893 17.515 1.00 86.62 168 ASP A CA 1
ATOM 1366 C C . ASP A 1 168 ? -15.811 3.924 17.813 1.00 86.62 168 ASP A C 1
ATOM 1368 O O . ASP A 1 168 ? -16.741 3.798 17.019 1.00 86.62 168 ASP A O 1
ATOM 1372 N N . VAL A 1 169 ? -15.779 3.288 18.988 1.00 87.25 169 VAL A N 1
ATOM 1373 C CA . VAL A 1 169 ? -16.866 2.402 19.401 1.00 87.25 169 VAL A CA 1
ATOM 1374 C C . VAL A 1 169 ? -18.154 3.195 19.617 1.00 87.25 169 VAL A C 1
ATOM 1376 O O . VAL A 1 169 ? -19.210 2.770 19.166 1.00 87.25 169 VAL A O 1
ATOM 1379 N N . LYS A 1 170 ? -18.099 4.386 20.226 1.00 88.56 170 LYS A N 1
ATOM 1380 C CA . LYS A 1 170 ? -19.286 5.253 20.341 1.00 88.56 170 LYS A CA 1
ATOM 1381 C C . LYS A 1 170 ? -19.856 5.647 18.979 1.00 88.56 170 LYS A C 1
ATOM 1383 O O . LYS A 1 170 ? -21.069 5.760 18.874 1.00 88.56 170 LYS A O 1
ATOM 1388 N N . ASN A 1 171 ? -19.013 5.828 17.962 1.00 88.12 171 ASN A N 1
ATOM 1389 C CA . ASN A 1 171 ? -19.453 6.183 16.611 1.00 88.12 171 ASN A CA 1
ATOM 1390 C C . ASN A 1 171 ? -20.138 5.024 15.868 1.00 88.12 171 ASN A C 1
ATOM 1392 O O . ASN A 1 171 ? -20.914 5.287 14.953 1.00 88.12 171 ASN A O 1
ATOM 1396 N N . LEU A 1 172 ? -19.892 3.766 16.257 1.00 85.94 172 LEU A N 1
ATOM 1397 C CA . LEU A 1 172 ? -20.606 2.605 15.706 1.00 85.94 172 LEU A CA 1
ATOM 1398 C C . LEU A 1 172 ? -22.085 2.579 16.111 1.00 85.94 172 LEU A C 1
ATOM 1400 O O . LEU A 1 172 ? -22.906 1.994 15.408 1.00 85.94 172 LEU A O 1
ATOM 1404 N N . TYR A 1 173 ? -22.437 3.207 17.234 1.00 85.81 173 T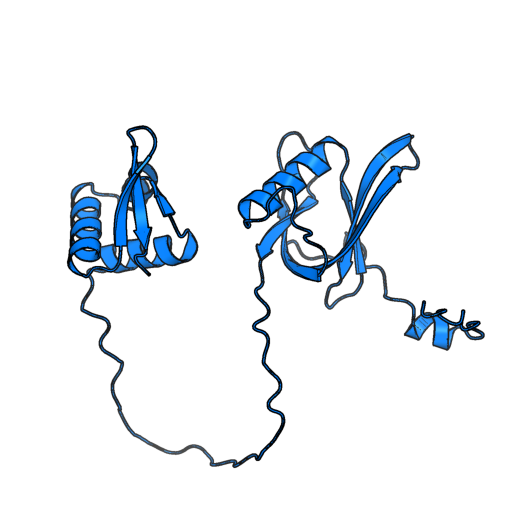YR A N 1
ATOM 1405 C CA . TYR A 1 173 ? -23.777 3.132 17.800 1.00 85.81 173 TYR A CA 1
ATOM 1406 C C . TYR A 1 173 ? -24.487 4.475 17.774 1.00 85.81 173 TYR A C 1
ATOM 1408 O O . TYR A 1 173 ? -23.963 5.503 18.194 1.00 85.81 173 TYR A O 1
ATOM 1416 N N . ARG A 1 174 ? -25.758 4.448 17.371 1.00 77.12 174 ARG A N 1
ATOM 1417 C CA . ARG A 1 174 ? -26.628 5.629 17.431 1.00 77.12 174 ARG A CA 1
ATOM 1418 C C . ARG A 1 174 ? -27.011 6.002 18.869 1.00 77.12 174 ARG A C 1
ATOM 1420 O O . ARG A 1 174 ? -27.238 7.175 19.152 1.00 77.12 174 ARG A O 1
ATOM 1427 N N . ASP A 1 175 ? -27.072 5.019 19.772 1.00 84.12 175 ASP A N 1
ATOM 1428 C CA . ASP A 1 175 ? -27.402 5.199 21.191 1.00 84.12 175 ASP A CA 1
ATOM 1429 C C . ASP A 1 175 ? -26.204 4.854 22.096 1.00 84.12 175 ASP A C 1
ATOM 1431 O O . ASP A 1 175 ? -25.571 3.803 21.980 1.00 84.12 175 ASP A O 1
ATOM 1435 N N . LYS A 1 176 ? -25.942 5.724 23.078 1.00 81.75 176 LYS A N 1
ATOM 1436 C CA . LYS A 1 176 ? -24.939 5.513 24.131 1.00 81.75 176 LYS A CA 1
ATOM 1437 C C . LYS A 1 176 ? -25.245 4.292 25.006 1.00 81.75 176 LYS A C 1
ATOM 1439 O O . LYS A 1 176 ? -24.309 3.729 25.575 1.00 81.75 176 LYS A O 1
ATOM 1444 N N . LYS A 1 177 ? -26.517 3.903 25.161 1.00 84.56 177 LYS A N 1
ATOM 1445 C CA . LYS A 1 177 ? -26.902 2.702 25.923 1.00 84.56 177 LYS A CA 1
ATOM 1446 C C . LYS A 1 177 ? -26.519 1.417 25.187 1.00 84.56 177 LYS A C 1
ATOM 1448 O O . LYS A 1 177 ? -25.969 0.522 25.822 1.00 84.56 177 LYS A O 1
ATOM 1453 N N . ALA A 1 178 ? -26.735 1.370 23.871 1.00 81.50 178 ALA A N 1
ATOM 1454 C CA . ALA A 1 178 ? -26.374 0.235 23.019 1.00 81.50 178 ALA A CA 1
ATOM 1455 C C . ALA A 1 178 ? -24.862 -0.038 23.052 1.00 81.50 178 ALA A C 1
ATOM 1457 O O . ALA A 1 178 ? -24.445 -1.159 23.324 1.00 81.50 178 ALA A O 1
ATOM 1458 N N . TYR A 1 179 ? -24.053 1.020 22.925 1.00 86.31 179 TYR A N 1
ATOM 1459 C CA . TYR A 1 179 ? -22.597 0.958 23.099 1.00 86.31 179 TYR A CA 1
ATOM 1460 C C . TYR A 1 179 ? -22.185 0.292 24.420 1.00 86.31 179 TYR A C 1
ATOM 1462 O O . TYR A 1 179 ? -21.404 -0.657 24.429 1.00 86.31 179 TYR A O 1
ATOM 1470 N N . LYS A 1 180 ? -22.705 0.792 25.549 1.00 87.62 180 LYS A N 1
ATOM 1471 C CA . LYS A 1 180 ? -22.321 0.285 26.874 1.00 87.62 180 LYS A CA 1
ATOM 1472 C C . LYS A 1 180 ? -22.727 -1.171 27.066 1.00 87.62 180 LYS A C 1
ATOM 1474 O O . LYS A 1 180 ? -21.963 -1.920 27.663 1.00 87.62 180 LYS A O 1
ATOM 1479 N N . LYS A 1 181 ? -23.907 -1.550 26.565 1.00 89.06 181 LYS A N 1
ATOM 1480 C CA . LYS A 1 181 ? -24.408 -2.925 26.627 1.00 89.06 181 LYS A CA 1
ATOM 1481 C C . LYS A 1 181 ? -23.505 -3.868 25.830 1.00 89.06 181 LYS A C 1
ATOM 1483 O O . LYS A 1 181 ? -23.055 -4.856 26.388 1.00 89.06 181 LYS A O 1
ATOM 1488 N N . ALA A 1 182 ? -23.171 -3.513 24.588 1.00 88.56 182 ALA A N 1
ATOM 1489 C CA . ALA A 1 182 ? -22.311 -4.326 23.730 1.00 88.56 182 ALA A CA 1
ATOM 1490 C C . ALA A 1 182 ? -20.901 -4.511 24.310 1.00 88.56 182 ALA A C 1
ATOM 1492 O O . ALA A 1 182 ? -20.380 -5.619 24.326 1.00 88.56 182 ALA A O 1
ATOM 1493 N N . VAL A 1 183 ? -20.289 -3.440 24.828 1.00 89.88 183 VAL A N 1
ATOM 1494 C CA . VAL A 1 183 ? -18.968 -3.533 25.471 1.00 89.88 183 VAL A CA 1
ATOM 1495 C C . VAL A 1 183 ? -19.018 -4.408 26.721 1.00 89.88 183 VAL A C 1
ATOM 1497 O O . VAL A 1 183 ? -18.159 -5.267 26.878 1.00 89.88 183 VAL A O 1
ATOM 1500 N N . ALA A 1 184 ? -20.009 -4.205 27.596 1.00 90.25 184 ALA A N 1
ATOM 1501 C CA . ALA A 1 184 ? -20.150 -5.004 28.811 1.00 90.25 184 ALA A CA 1
ATOM 1502 C C . ALA A 1 184 ? -20.342 -6.488 28.478 1.00 90.25 184 ALA A C 1
ATOM 1504 O O . ALA A 1 184 ? -19.658 -7.332 29.036 1.00 90.25 184 ALA A O 1
ATOM 1505 N N . GLU A 1 185 ? -21.196 -6.792 27.503 1.00 89.81 185 GLU A N 1
ATOM 1506 C CA . GLU A 1 185 ? -21.471 -8.158 27.069 1.00 89.81 185 GLU A CA 1
ATOM 1507 C C . GLU A 1 185 ? -20.233 -8.859 26.489 1.00 89.81 185 GLU A C 1
ATOM 1509 O O . GLU A 1 185 ? -19.980 -10.022 26.798 1.00 89.81 185 GLU A O 1
ATOM 1514 N N . LEU A 1 186 ? -19.429 -8.159 25.684 1.00 89.44 186 LEU A N 1
ATOM 1515 C CA . LEU A 1 186 ? -18.200 -8.725 25.120 1.00 89.44 186 LEU A CA 1
ATOM 1516 C C . LEU A 1 186 ? -17.087 -8.895 26.163 1.00 89.44 186 LEU A C 1
ATOM 1518 O O . LEU A 1 186 ? -16.305 -9.840 26.059 1.00 89.44 186 LEU A O 1
ATOM 1522 N N . ILE A 1 187 ? -17.013 -8.007 27.160 1.00 90.31 187 ILE A N 1
ATOM 1523 C CA . ILE A 1 187 ? -16.083 -8.145 28.291 1.00 90.31 187 ILE A CA 1
ATOM 1524 C C . ILE A 1 187 ? -16.512 -9.313 29.189 1.00 90.31 187 ILE A C 1
ATOM 1526 O O . ILE A 1 187 ? -15.670 -10.136 29.542 1.00 90.31 187 ILE A O 1
ATOM 1530 N N . ASP A 1 188 ? -17.806 -9.432 29.503 1.00 89.06 188 ASP A N 1
ATOM 1531 C CA . ASP A 1 188 ? -18.363 -10.519 30.324 1.00 89.06 188 ASP A CA 1
ATOM 1532 C C . ASP A 1 188 ? -18.167 -11.887 29.657 1.00 89.06 188 ASP A C 1
ATOM 1534 O O . ASP A 1 188 ? -17.831 -12.865 30.323 1.00 89.06 188 ASP A O 1
ATOM 1538 N N . LYS A 1 189 ? -18.305 -11.952 28.326 1.00 85.62 189 LYS A N 1
ATOM 1539 C CA . LYS A 1 189 ? -18.004 -13.153 27.528 1.00 85.62 189 LYS A CA 1
ATOM 1540 C C . LYS A 1 189 ? -16.501 -13.398 27.336 1.00 85.62 189 LYS A C 1
ATOM 1542 O O . LYS A 1 189 ? -16.129 -14.389 26.717 1.00 85.62 189 LYS A O 1
ATOM 1547 N N . GLY A 1 190 ? -15.635 -12.512 27.834 1.00 86.25 190 GLY A N 1
ATOM 1548 C CA . GLY A 1 190 ? -14.180 -12.645 27.741 1.00 86.25 190 GLY A CA 1
ATOM 1549 C C . GLY A 1 190 ? -13.610 -12.483 26.331 1.00 86.25 190 GLY A C 1
ATOM 1550 O O . GLY A 1 190 ? -12.465 -12.857 26.107 1.00 86.25 190 GLY A O 1
ATOM 1551 N N . LEU A 1 191 ? -14.387 -11.932 25.396 1.00 86.00 191 LEU A N 1
ATOM 1552 C CA . LEU A 1 191 ? -14.014 -11.793 23.986 1.00 86.00 191 LEU A CA 1
ATOM 1553 C C . LEU A 1 191 ? -13.153 -10.555 23.724 1.00 86.00 191 LEU A C 1
ATOM 1555 O O . LEU A 1 191 ? -12.357 -10.528 22.785 1.00 86.00 191 LEU A O 1
ATOM 1559 N N . ILE A 1 192 ? -13.320 -9.512 24.537 1.00 90.75 192 ILE A N 1
ATOM 1560 C CA . ILE A 1 192 ? -12.562 -8.266 24.424 1.00 90.75 192 ILE A CA 1
ATOM 1561 C C . ILE A 1 192 ? -12.059 -7.825 25.796 1.00 90.75 192 ILE A C 1
ATOM 1563 O O . ILE A 1 192 ? -12.646 -8.156 26.826 1.00 90.75 192 ILE A O 1
ATOM 1567 N N . GLU A 1 193 ? -11.010 -7.014 25.811 1.00 90.69 193 GLU A N 1
ATOM 1568 C CA . GLU A 1 193 ? -10.511 -6.360 27.018 1.00 90.69 193 GLU A CA 1
ATOM 1569 C C . GLU A 1 193 ? -10.399 -4.840 26.852 1.00 90.69 193 GLU A C 1
ATOM 1571 O O . GLU A 1 193 ? -10.093 -4.324 25.772 1.00 90.69 193 GLU A O 1
ATOM 1576 N N . GLU A 1 194 ? -10.658 -4.116 27.946 1.00 92.88 194 GLU A N 1
ATOM 1577 C CA . GLU A 1 194 ? -10.453 -2.669 28.042 1.00 92.88 194 GLU A CA 1
ATOM 1578 C C . GLU A 1 194 ? -9.035 -2.379 28.551 1.00 92.88 194 GLU A C 1
ATOM 1580 O O . GLU A 1 194 ? -8.622 -2.883 29.595 1.00 92.88 194 GLU A O 1
ATOM 1585 N N . PHE A 1 195 ? -8.317 -1.484 27.874 1.00 91.38 195 PHE A N 1
ATOM 1586 C CA . PHE A 1 195 ? -7.049 -0.943 28.362 1.00 91.38 195 PHE A CA 1
ATOM 1587 C C . PHE A 1 195 ? -6.981 0.577 28.179 1.00 91.38 195 PHE A C 1
ATOM 1589 O O . PHE A 1 195 ? -7.725 1.181 27.401 1.00 91.38 195 PHE A O 1
ATOM 1596 N N . LYS A 1 196 ? -6.082 1.231 28.924 1.00 90.25 196 LYS A N 1
ATOM 1597 C CA . LYS A 1 196 ? -5.885 2.686 28.862 1.00 90.25 196 LYS A CA 1
ATOM 1598 C C . LYS A 1 196 ? -4.530 3.024 28.259 1.00 90.25 196 LYS A C 1
ATOM 1600 O O . LYS A 1 196 ? -3.506 2.524 28.712 1.00 90.25 196 LYS A O 1
ATOM 1605 N N . LYS A 1 197 ? -4.515 3.943 27.293 1.00 83.88 197 LYS A N 1
ATOM 1606 C CA . LYS A 1 197 ? -3.289 4.503 26.701 1.00 83.88 197 LYS A CA 1
ATOM 1607 C C . LYS A 1 197 ? -3.420 6.024 26.638 1.00 83.88 197 LYS A C 1
ATOM 1609 O O . LYS A 1 197 ? -4.360 6.543 26.041 1.00 83.88 197 LYS A O 1
ATOM 1614 N N . GLY A 1 198 ? -2.520 6.746 27.311 1.00 80.50 198 GLY A N 1
ATOM 1615 C CA . GLY A 1 198 ? -2.529 8.218 27.335 1.00 80.50 198 GLY A CA 1
ATOM 1616 C C . GLY A 1 198 ? -3.826 8.835 27.882 1.00 80.50 198 GLY A C 1
ATOM 1617 O O . GLY A 1 198 ? -4.319 9.815 27.332 1.00 80.50 198 GLY A O 1
ATOM 1618 N N . GLY A 1 199 ? -4.433 8.223 28.907 1.00 83.81 199 GLY A N 1
ATOM 1619 C CA . GLY A 1 199 ? -5.682 8.701 29.521 1.00 83.81 199 GLY A CA 1
ATOM 1620 C C . GLY A 1 199 ? -6.965 8.400 28.733 1.00 83.81 199 GLY A C 1
ATOM 1621 O O . GLY A 1 199 ? -8.054 8.699 29.218 1.00 83.81 199 GLY A O 1
ATOM 1622 N N . LYS A 1 200 ? -6.864 7.777 27.552 1.00 84.62 200 LYS A N 1
ATOM 1623 C CA . LYS A 1 200 ? -8.009 7.352 26.733 1.00 84.62 200 LYS A CA 1
ATOM 1624 C C . LYS A 1 200 ? -8.243 5.846 26.859 1.00 84.62 200 LYS A C 1
ATOM 1626 O O . LYS A 1 200 ? -7.287 5.086 27.025 1.00 84.62 200 LYS A O 1
ATOM 1631 N N . LYS A 1 201 ? -9.513 5.436 26.785 1.00 89.81 201 LYS A N 1
ATOM 1632 C CA . LYS A 1 201 ? -9.944 4.032 26.807 1.00 89.81 201 LYS A CA 1
ATOM 1633 C C . LYS A 1 201 ? -9.903 3.421 25.407 1.00 89.81 201 LYS A C 1
ATOM 1635 O O . LYS A 1 201 ? -10.350 4.054 24.446 1.00 89.81 201 LYS A O 1
ATOM 1640 N N . PHE A 1 202 ? -9.406 2.196 25.330 1.00 91.50 202 PHE A N 1
ATOM 1641 C CA . PHE A 1 202 ? -9.342 1.378 24.126 1.00 91.50 202 PHE A CA 1
ATOM 1642 C C . PHE A 1 202 ? -9.857 -0.027 24.420 1.00 91.50 202 PHE A C 1
ATOM 1644 O O . PHE A 1 202 ? -9.787 -0.494 25.557 1.00 91.50 202 PHE A O 1
ATOM 1651 N N . PHE A 1 203 ? -10.344 -0.685 23.377 1.00 91.19 203 PHE A N 1
ATOM 1652 C CA . PHE A 1 203 ? -10.844 -2.050 23.397 1.00 91.19 203 PHE A CA 1
ATOM 1653 C C . PHE A 1 203 ? -10.078 -2.869 22.363 1.00 91.19 203 PHE A C 1
ATOM 1655 O O . PHE A 1 203 ? -9.845 -2.379 21.257 1.00 91.19 203 PHE A O 1
ATOM 1662 N N . ARG A 1 204 ? -9.679 -4.092 22.712 1.00 90.19 204 ARG A N 1
ATOM 1663 C CA . ARG A 1 204 ? -9.069 -5.057 21.783 1.00 90.19 204 ARG A CA 1
ATOM 1664 C C . ARG A 1 204 ? -9.604 -6.455 22.036 1.00 90.19 204 ARG A C 1
ATOM 1666 O O . ARG A 1 204 ? -10.098 -6.716 23.130 1.00 90.19 204 ARG A O 1
ATOM 1673 N N . ILE A 1 205 ? -9.497 -7.335 21.048 1.00 89.94 205 ILE A N 1
ATOM 1674 C CA . ILE A 1 205 ? -9.857 -8.746 21.224 1.00 89.94 205 ILE A CA 1
ATOM 1675 C C . ILE A 1 205 ? -8.865 -9.408 22.169 1.00 89.94 205 ILE A C 1
ATOM 1677 O O . ILE A 1 205 ? -7.658 -9.164 22.093 1.00 89.94 205 ILE A O 1
ATOM 1681 N N . LYS A 1 206 ? -9.402 -10.229 23.065 1.00 82.31 206 LYS A N 1
ATOM 1682 C CA . LYS A 1 206 ? -8.623 -11.079 23.949 1.00 82.31 206 LYS A CA 1
ATOM 1683 C C . LYS A 1 206 ? -8.359 -12.390 23.201 1.00 82.31 206 LYS A C 1
ATOM 1685 O O . LYS A 1 206 ? -9.299 -13.139 22.955 1.00 82.31 206 LYS A O 1
ATOM 1690 N N . GLN A 1 207 ? -7.119 -12.579 22.752 1.00 64.81 207 GLN A N 1
ATOM 1691 C CA . GLN A 1 207 ? -6.635 -13.855 22.211 1.00 64.81 207 GLN A CA 1
ATOM 1692 C C . GLN A 1 207 ? -6.283 -14.807 23.351 1.00 64.81 207 GLN A C 1
ATOM 1694 O O . GLN A 1 207 ? -5.800 -14.307 24.396 1.00 64.81 207 GLN A O 1
#

Secondary structure (DSSP, 8-state):
-----------HHHHHHH-PPBPPTTTS-SEEEEEEEEEEEEE-TTS-EEEEEEEEETTEEEEEEE-HHHHHHHHHHHHHTT--TT---TT-EEEEEEE--TT-SS-EEEEEEEE---------------------------------HHHHHHHHHHHHHSEEEHHHHHHH-SSHHHHHHHHHHHHHTTSEEEEEETTEEEEEE--

Sequence (207 aa):
MSSEESKKVVSLKELKEIGVPVVSVSTLDSEFYGTITDMEVRVDKYGNRALFVRIETTNGLVVQKFTKTGIWEFMKALEQLGFSEEDSPIGYTFKWRKMLRGRMLKERWFPVELVEEKEEIAEEETEEEEVTPEEVRKEEQPQLPEMSDEAKLLYGTLMDRRVMSEGDVKNLYRDKKAYKKAVAELIDKGLIEEFKKGGKKFFRIKQ